Protein AF-0000000085162374 (afdb_homodimer)

Sequence (270 aa):
MELEINFNETHKAPIGSPRPRFSMRGKYVQTYMPKTYTDHKQFIQKQMPKLMMEGNLIVTLQFLFIPPLSWSNKKRLAMVGQYKRTKPDIDNLIKTVLDAANNHLWQDDNQIVEVKSFKKYGETPKIIMKVEMVEMELEINFNETHKAPIGSPRPRFSMRGKYVQTYMPKTYTDHKQFIQKQMPKLMMEGNLIVTLQFLFIPPLSWSNKKRLAMVGQYKRTKPDIDNLIKTVLDAANNHLWQDDNQIVEVKSFKKYGETPKIIMKVEMVE

Radius of gyration: 19.61 Å; Cα contacts (8 Å, |Δi|>4): 574; chains: 2; bounding box: 42×55×55 Å

Structure (mmCIF, N/CA/C/O backbone):
data_AF-0000000085162374-model_v1
#
loop_
_entity.id
_entity.type
_entity.pdbx_description
1 polymer 'Holliday junction resolvase, phage associated'
#
loop_
_atom_site.group_PDB
_atom_site.id
_atom_site.type_symbol
_atom_site.label_atom_id
_atom_site.label_alt_id
_atom_site.label_comp_id
_atom_site.label_asym_id
_atom_site.label_entity_id
_atom_site.label_seq_id
_atom_site.pdbx_PDB_ins_code
_atom_site.Cartn_x
_atom_site.Cartn_y
_atom_site.Cartn_z
_atom_site.occupancy
_atom_site.B_iso_or_equiv
_atom_site.auth_seq_id
_atom_site.auth_comp_id
_atom_site.auth_asym_id
_atom_site.auth_atom_id
_atom_site.pdbx_PDB_model_num
ATOM 1 N N . MET A 1 1 ? 16.469 0.423 12.367 1 94.62 1 MET A N 1
ATOM 2 C CA . MET A 1 1 ? 16.578 1.878 12.422 1 94.62 1 MET A CA 1
ATOM 3 C C . MET A 1 1 ? 15.203 2.518 12.562 1 94.62 1 MET A C 1
ATOM 5 O O . MET A 1 1 ? 14.234 2.055 11.953 1 94.62 1 MET A O 1
ATOM 9 N N . GLU A 1 2 ? 15.156 3.586 13.336 1 97.12 2 GLU A N 1
ATOM 10 C CA . GLU A 1 2 ? 13.914 4.344 13.5 1 97.12 2 GLU A CA 1
ATOM 11 C C . GLU A 1 2 ? 14.117 5.816 13.148 1 97.12 2 GLU A C 1
ATOM 13 O O . GLU A 1 2 ? 15.125 6.418 13.531 1 97.12 2 GLU A O 1
ATOM 18 N N . LEU A 1 3 ? 13.227 6.285 12.359 1 97 3 LEU A N 1
ATOM 19 C CA . LEU A 1 3 ? 13.281 7.672 11.906 1 97 3 LEU A CA 1
ATOM 20 C C . LEU A 1 3 ? 11.945 8.367 12.125 1 97 3 LEU A C 1
ATOM 22 O O . LEU A 1 3 ? 10.891 7.73 12.078 1 97 3 LEU A O 1
ATOM 26 N N . GLU A 1 4 ? 12.102 9.703 12.344 1 98.25 4 GLU A N 1
ATOM 27 C CA . GLU A 1 4 ? 10.906 10.539 12.438 1 98.25 4 GLU A CA 1
ATOM 28 C C . GLU A 1 4 ? 10.906 11.617 11.367 1 98.25 4 GLU A C 1
ATOM 30 O O . GLU A 1 4 ? 11.898 12.32 11.18 1 98.25 4 GLU A O 1
ATOM 35 N N . ILE A 1 5 ? 9.867 11.711 10.648 1 98.5 5 ILE A N 1
ATOM 36 C CA . ILE A 1 5 ? 9.648 12.789 9.688 1 98.5 5 ILE A CA 1
ATOM 37 C C . ILE A 1 5 ? 8.719 13.836 10.297 1 98.5 5 ILE A C 1
ATOM 39 O O . ILE A 1 5 ? 7.566 13.547 10.617 1 98.5 5 ILE A O 1
ATOM 43 N N . ASN A 1 6 ? 9.242 15 10.391 1 98.5 6 ASN A N 1
ATOM 44 C CA . ASN A 1 6 ? 8.492 16.094 10.984 1 98.5 6 ASN A CA 1
ATOM 45 C C . ASN A 1 6 ? 7.961 17.047 9.93 1 98.5 6 ASN A C 1
ATOM 47 O O . ASN A 1 6 ? 8.57 17.219 8.867 1 98.5 6 ASN A O 1
ATOM 51 N N . PHE A 1 7 ? 6.852 17.656 10.258 1 98.31 7 PHE A N 1
ATOM 52 C CA . PHE A 1 7 ? 6.199 18.516 9.289 1 98.31 7 PHE A CA 1
A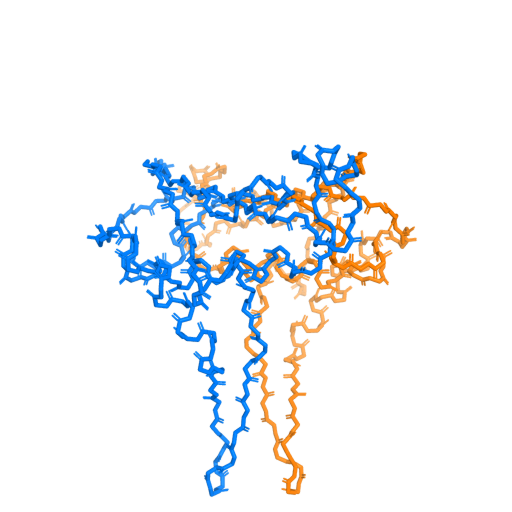TOM 53 C C . PHE A 1 7 ? 6.293 19.969 9.711 1 98.31 7 PHE A C 1
ATOM 55 O O . PHE A 1 7 ? 6.715 20.281 10.836 1 98.31 7 PHE A O 1
ATOM 62 N N . ASN A 1 8 ? 6.008 20.844 8.75 1 96.81 8 ASN A N 1
ATOM 63 C CA . ASN A 1 8 ? 6.156 22.281 8.992 1 96.81 8 ASN A CA 1
ATOM 64 C C . ASN A 1 8 ? 5.031 23.078 8.344 1 96.81 8 ASN A C 1
ATOM 66 O O . ASN A 1 8 ? 3.994 22.516 7.98 1 96.81 8 ASN A O 1
ATOM 70 N N . GLU A 1 9 ? 5.223 24.359 8.125 1 96.06 9 GLU A N 1
ATOM 71 C CA . GLU A 1 9 ? 4.16 25.25 7.652 1 96.06 9 GLU A CA 1
ATOM 72 C C . GLU A 1 9 ? 3.863 25.016 6.176 1 96.06 9 GLU A C 1
ATOM 74 O O . GLU A 1 9 ? 2.736 25.219 5.723 1 96.06 9 GLU A O 1
ATOM 79 N N . THR A 1 10 ? 4.828 24.562 5.402 1 95.81 10 THR A N 1
ATOM 80 C CA . THR A 1 10 ? 4.68 24.328 3.973 1 95.81 10 THR A CA 1
ATOM 81 C C . THR A 1 10 ? 4.082 22.953 3.713 1 95.81 10 THR A C 1
ATOM 83 O O . THR A 1 10 ? 3.197 22.797 2.867 1 95.81 10 THR A O 1
ATOM 86 N N . HIS A 1 11 ? 4.629 22.031 4.449 1 97.06 11 HIS A N 1
ATOM 87 C CA . HIS A 1 11 ? 4.129 20.656 4.441 1 97.06 11 HIS A CA 1
ATOM 88 C C . HIS A 1 11 ? 3.494 20.297 5.777 1 97.06 11 HIS A C 1
ATOM 90 O O . HIS A 1 11 ? 4.191 19.906 6.715 1 97.06 11 HIS A O 1
ATOM 96 N N . LYS A 1 12 ? 2.268 20.375 5.852 1 96.56 12 LYS A N 1
ATOM 97 C CA . LYS A 1 12 ? 1.58 20.438 7.137 1 96.56 12 LYS A CA 1
ATOM 98 C C . LYS A 1 12 ? 1.235 19.047 7.652 1 96.56 12 LYS A C 1
ATOM 100 O O . LYS A 1 12 ? 0.983 18.859 8.844 1 96.56 12 LYS A O 1
ATOM 105 N N . ALA A 1 13 ? 1.077 18.047 6.715 1 97.56 13 ALA A N 1
ATOM 106 C CA . ALA A 1 13 ? 0.706 16.672 7.082 1 97.56 13 ALA A CA 1
ATOM 107 C C . ALA A 1 13 ? 1.082 15.695 5.977 1 97.56 13 ALA A C 1
ATOM 109 O O . ALA A 1 13 ? 1.356 16.094 4.844 1 97.56 13 ALA A O 1
ATOM 110 N N . PRO A 1 14 ? 1.164 14.414 6.355 1 97.75 14 PRO A N 1
ATOM 111 C CA . PRO A 1 14 ? 1.39 13.422 5.301 1 97.75 14 PRO A CA 1
ATOM 112 C C . PRO A 1 14 ? 0.328 13.477 4.203 1 97.75 14 PRO A C 1
ATOM 114 O O . PRO A 1 14 ? -0.862 13.609 4.5 1 97.75 14 PRO A O 1
ATOM 117 N N . ILE A 1 15 ? 0.775 13.328 3.016 1 97.19 15 ILE A N 1
ATOM 118 C CA . ILE A 1 15 ? -0.185 13.273 1.919 1 97.19 15 ILE A CA 1
ATOM 119 C C . ILE A 1 15 ? -0.049 11.945 1.181 1 97.19 15 ILE A C 1
ATOM 121 O O . ILE A 1 15 ? 1.037 11.367 1.129 1 97.19 15 ILE A O 1
ATOM 125 N N . GLY A 1 16 ? -1.128 11.469 0.725 1 96.62 16 GLY A N 1
ATOM 126 C CA . GLY A 1 16 ? -1.12 10.242 -0.05 1 96.62 16 GLY A CA 1
ATOM 127 C C . GLY A 1 16 ? -0.769 10.461 -1.51 1 96.62 16 GLY A C 1
ATOM 128 O O . GLY A 1 16 ? -0.994 11.539 -2.055 1 96.62 16 GLY A O 1
ATOM 129 N N . SER A 1 17 ? -0.25 9.391 -2.133 1 96.38 17 SER A N 1
ATOM 130 C CA . SER A 1 17 ? 0.03 9.453 -3.564 1 96.38 17 SER A CA 1
ATOM 131 C C . SER A 1 17 ? -1.248 9.664 -4.367 1 96.38 17 SER A C 1
ATOM 133 O O . SER A 1 17 ? -2.209 8.906 -4.227 1 96.38 17 SER A O 1
ATOM 135 N N . PRO A 1 18 ? -1.295 10.703 -5.215 1 94.06 18 PRO A N 1
ATOM 136 C CA . PRO A 1 18 ? -2.461 10.93 -6.074 1 94.06 18 PRO A CA 1
ATOM 137 C C . PRO A 1 18 ? -2.428 10.086 -7.348 1 94.06 18 PRO A C 1
ATOM 139 O O . PRO A 1 18 ? -1.427 9.43 -7.633 1 94.06 18 PRO A O 1
ATOM 142 N N . ARG A 1 19 ? -3.557 10.195 -8.031 1 86.62 19 ARG A N 1
ATOM 143 C CA . ARG A 1 19 ? -3.555 9.594 -9.359 1 86.62 19 ARG A CA 1
ATOM 144 C C . ARG A 1 19 ? -2.656 10.375 -10.312 1 86.62 19 ARG A C 1
ATOM 146 O O . ARG A 1 19 ? -2.625 11.602 -10.281 1 86.62 19 ARG A O 1
ATOM 153 N N . PRO A 1 20 ? -1.908 9.648 -11.125 1 89.38 20 PRO A N 1
ATOM 154 C CA . PRO A 1 20 ? -1.115 10.367 -12.125 1 89.38 20 PRO A CA 1
ATOM 155 C C . PRO A 1 20 ? -1.976 11.18 -13.086 1 89.38 20 PRO A C 1
ATOM 157 O O . PRO A 1 20 ? -3.107 10.789 -13.391 1 89.38 20 PRO A O 1
ATOM 160 N N . ARG A 1 21 ? -1.49 12.242 -13.492 1 86.19 21 ARG A N 1
ATOM 161 C CA . ARG A 1 21 ? -2.129 13.078 -14.5 1 86.19 21 ARG A CA 1
ATOM 162 C C . ARG A 1 21 ? -1.56 12.797 -15.891 1 86.19 21 ARG A C 1
ATOM 164 O O . ARG A 1 21 ? -0.531 12.125 -16.016 1 86.19 21 ARG A O 1
ATOM 171 N N . PHE A 1 22 ? -2.416 13.305 -16.906 1 84.88 22 PHE A N 1
ATOM 172 C CA . PHE A 1 22 ? -1.97 13.062 -18.266 1 84.88 22 PHE A CA 1
ATOM 173 C C . PHE A 1 22 ? -2.121 14.312 -19.125 1 84.88 22 PHE A C 1
ATOM 175 O O . PHE A 1 22 ? -2.967 15.164 -18.844 1 84.88 22 PHE A O 1
ATOM 182 N N . SER A 1 23 ? -1.166 14.453 -20.062 1 83.06 23 SER A N 1
ATOM 183 C CA . SER A 1 23 ? -1.232 15.531 -21.047 1 83.06 23 SER A CA 1
ATOM 184 C C . SER A 1 23 ? -0.9 15.023 -22.453 1 83.06 23 SER A C 1
ATOM 186 O O . SER A 1 23 ? -0.146 14.062 -22.609 1 83.06 23 SER A O 1
ATOM 188 N N . MET A 1 24 ? -1.535 15.609 -23.312 1 80.69 24 MET A N 1
ATOM 189 C CA . MET A 1 24 ? -1.271 15.242 -24.703 1 80.69 24 MET A CA 1
ATOM 190 C C . MET A 1 24 ? -0.085 16.016 -25.266 1 80.69 24 MET A C 1
ATOM 192 O O . MET A 1 24 ? -0.016 17.234 -25.109 1 80.69 24 MET A O 1
ATOM 196 N N . ARG A 1 25 ? 0.795 15.289 -25.672 1 81.31 25 ARG A N 1
ATOM 197 C CA . ARG A 1 25 ? 1.899 15.883 -26.438 1 81.31 25 ARG A CA 1
ATOM 198 C C . ARG A 1 25 ? 1.882 15.414 -27.891 1 81.31 25 ARG A C 1
ATOM 200 O O . ARG A 1 25 ? 2.445 14.375 -28.219 1 81.31 25 ARG A O 1
ATOM 207 N N . GLY A 1 26 ? 1.319 16.219 -28.641 1 77.19 26 GLY A N 1
ATOM 208 C CA . GLY A 1 26 ? 1.098 15.742 -30 1 77.19 26 GLY A CA 1
ATOM 209 C C . GLY A 1 26 ? 0.208 14.516 -30.047 1 77.19 26 GLY A C 1
ATOM 210 O O . GLY A 1 26 ? -0.938 14.547 -29.594 1 77.19 26 GLY A O 1
ATOM 211 N 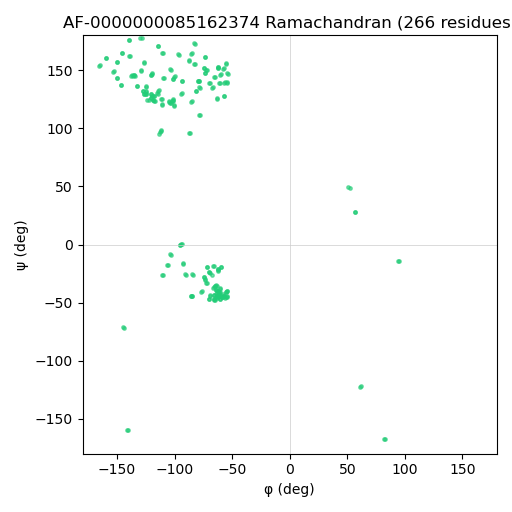N . LYS A 1 27 ? 0.832 13.523 -30.641 1 76.56 27 LYS A N 1
ATOM 212 C CA . LYS A 1 27 ? 0.051 12.297 -30.75 1 76.56 27 LYS A CA 1
ATOM 213 C C . LYS A 1 27 ? 0.331 11.359 -29.594 1 76.56 27 LYS A C 1
ATOM 215 O O . LYS A 1 27 ? -0.233 10.266 -29.516 1 76.56 27 LYS A O 1
ATOM 220 N N . TYR A 1 28 ? 1.185 11.859 -28.766 1 80.88 28 TYR A N 1
ATOM 221 C CA . TYR A 1 28 ? 1.589 10.984 -27.672 1 80.88 28 TYR A CA 1
ATOM 222 C C . TYR A 1 28 ? 1.02 11.484 -26.344 1 80.88 28 TYR A C 1
ATOM 224 O O . TYR A 1 28 ? 0.837 12.688 -26.156 1 80.88 28 TYR A O 1
ATOM 232 N N . VAL A 1 29 ? 0.636 10.594 -25.484 1 83.19 29 VAL A N 1
ATOM 233 C CA . VAL A 1 29 ? 0.151 10.914 -24.156 1 83.19 29 VAL A CA 1
ATOM 234 C C . VAL A 1 29 ? 1.303 10.844 -23.156 1 83.19 29 VAL A C 1
ATOM 236 O O . VAL A 1 29 ? 2.068 9.883 -23.141 1 83.19 29 VAL A O 1
ATOM 239 N N . GLN A 1 30 ? 1.466 11.844 -22.375 1 85.12 30 GLN A N 1
ATOM 240 C CA . GLN A 1 30 ? 2.477 11.875 -21.312 1 85.12 30 GLN A CA 1
ATOM 241 C C . GLN A 1 30 ? 1.832 11.906 -19.938 1 85.12 30 GLN A C 1
ATOM 243 O O . GLN A 1 30 ? 0.914 12.695 -19.688 1 85.12 30 GLN A O 1
ATOM 248 N N . THR A 1 31 ? 2.385 11.023 -19.109 1 87 31 THR A N 1
ATOM 249 C CA . THR A 1 31 ? 1.888 10.984 -17.734 1 87 31 THR A CA 1
ATOM 250 C C . THR A 1 31 ? 2.83 11.734 -16.797 1 87 31 THR A C 1
ATOM 252 O O . THR A 1 31 ? 4.051 11.711 -16.984 1 87 31 THR A O 1
ATOM 255 N N . TYR A 1 32 ? 2.223 12.422 -15.773 1 91.19 32 TYR A N 1
ATOM 256 C CA . TYR A 1 32 ? 3.055 13.102 -14.789 1 91.19 32 TYR A CA 1
ATOM 257 C C . TYR A 1 32 ? 2.363 13.148 -13.43 1 91.19 32 TYR A C 1
ATOM 259 O O . TYR A 1 32 ? 1.14 13.039 -13.344 1 91.19 32 TYR A O 1
ATOM 267 N N . MET A 1 33 ? 3.154 13.289 -12.391 1 94.88 33 MET A N 1
ATOM 268 C CA . MET A 1 33 ? 2.633 13.438 -11.031 1 94.88 33 MET A CA 1
ATOM 269 C C . MET A 1 33 ? 2.49 14.914 -10.664 1 94.88 33 MET A C 1
ATOM 271 O O . MET A 1 33 ? 3.342 15.734 -11.016 1 94.88 33 MET A O 1
ATOM 275 N N . PRO A 1 34 ? 1.431 15.242 -9.977 1 95.94 34 PRO A N 1
ATOM 276 C CA . PRO A 1 34 ? 1.279 16.641 -9.547 1 95.94 34 PRO A CA 1
ATOM 277 C C . PRO A 1 34 ? 2.494 17.141 -8.773 1 95.94 34 PRO A C 1
ATOM 279 O O . PRO A 1 34 ? 3.094 16.406 -7.992 1 95.94 34 PRO A O 1
ATOM 282 N N . LYS A 1 35 ? 2.779 18.438 -8.922 1 96.75 35 LYS A N 1
ATOM 283 C CA . LYS A 1 35 ? 3.936 19.062 -8.281 1 96.75 35 LYS A CA 1
ATOM 284 C C . LYS A 1 35 ? 3.83 18.969 -6.762 1 96.75 35 LYS A C 1
ATOM 286 O O . LYS A 1 35 ? 4.832 18.766 -6.074 1 96.75 35 LYS A O 1
ATOM 291 N N . THR A 1 36 ? 2.666 19.219 -6.305 1 96.31 36 THR A N 1
ATOM 292 C CA . THR A 1 36 ? 2.461 19.172 -4.859 1 96.31 36 THR A CA 1
ATOM 293 C C . THR A 1 36 ? 2.914 17.828 -4.293 1 96.31 36 THR A C 1
ATOM 295 O O . THR A 1 36 ? 3.525 17.781 -3.225 1 96.31 36 THR A O 1
ATOM 298 N N . TYR A 1 37 ? 2.658 16.75 -4.977 1 97.44 37 TYR A N 1
ATOM 299 C CA . TYR A 1 37 ? 3.055 15.414 -4.559 1 97.44 37 TYR A CA 1
ATOM 300 C C . TYR A 1 37 ? 4.566 15.234 -4.652 1 97.44 37 TYR A C 1
ATOM 302 O O . TYR A 1 37 ? 5.199 14.742 -3.717 1 97.44 37 TYR A O 1
ATOM 310 N N . THR A 1 38 ? 5.102 15.656 -5.793 1 97.5 38 THR A N 1
ATOM 311 C CA . THR A 1 38 ? 6.539 15.5 -5.988 1 97.5 38 THR A CA 1
ATOM 312 C C . THR A 1 38 ? 7.316 16.312 -4.953 1 97.5 38 THR A C 1
ATOM 314 O O . THR A 1 38 ? 8.336 15.852 -4.438 1 97.5 38 THR A O 1
ATOM 317 N N . ASP A 1 39 ? 6.836 17.5 -4.668 1 98.19 39 ASP A N 1
ATOM 318 C CA . ASP A 1 39 ? 7.461 18.328 -3.643 1 98.19 39 ASP A CA 1
ATOM 319 C C . ASP A 1 39 ? 7.371 17.656 -2.271 1 98.19 39 ASP A C 1
ATOM 321 O O . ASP A 1 39 ? 8.336 17.688 -1.499 1 98.19 39 ASP A O 1
ATOM 325 N N . HIS A 1 40 ? 6.238 17.109 -1.972 1 98.38 40 HIS A N 1
ATOM 326 C CA . HIS A 1 40 ? 6.043 16.422 -0.698 1 98.38 40 HIS A CA 1
ATOM 327 C C . HIS A 1 40 ? 6.969 15.219 -0.574 1 98.38 40 HIS A C 1
ATOM 329 O O . HIS A 1 40 ? 7.562 14.992 0.482 1 98.38 40 HIS A O 1
ATOM 335 N N . LYS A 1 41 ? 7.035 14.5 -1.618 1 97.81 41 LYS A N 1
ATOM 336 C CA . LYS A 1 41 ? 7.926 13.344 -1.653 1 97.81 41 LYS A CA 1
ATOM 337 C C . LYS A 1 41 ? 9.375 13.75 -1.383 1 97.81 41 LYS A C 1
ATOM 339 O O . LYS A 1 41 ? 10.07 13.102 -0.602 1 97.81 41 LYS A O 1
ATOM 344 N N . GLN A 1 42 ? 9.789 14.797 -1.957 1 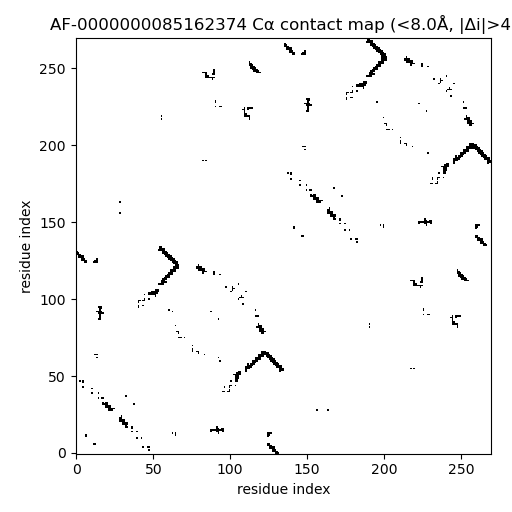98.31 42 GLN A N 1
ATOM 345 C CA . GLN A 1 42 ? 11.141 15.305 -1.756 1 98.31 42 GLN A CA 1
ATOM 346 C C . GLN A 1 42 ? 11.344 15.773 -0.319 1 98.31 42 GLN A C 1
ATOM 348 O O . GLN A 1 42 ? 12.398 15.547 0.271 1 98.31 42 GLN A O 1
ATOM 353 N N . PHE A 1 43 ? 10.344 16.469 0.153 1 98.75 43 PHE A N 1
ATOM 354 C CA . PHE A 1 43 ? 10.375 16.938 1.532 1 98.75 43 PHE A CA 1
ATOM 355 C C . PHE A 1 43 ? 10.602 15.773 2.496 1 98.75 43 PHE A C 1
ATOM 357 O O . PHE A 1 43 ? 11.43 15.875 3.404 1 98.75 43 PHE A O 1
ATOM 364 N N . ILE A 1 44 ? 9.883 14.633 2.297 1 98.62 44 ILE A N 1
ATOM 365 C CA . ILE A 1 44 ? 10.008 13.438 3.125 1 98.62 44 ILE A CA 1
ATOM 366 C C . ILE A 1 44 ? 11.406 12.836 2.959 1 98.62 44 ILE A C 1
ATOM 368 O O . ILE A 1 44 ? 12.07 12.523 3.947 1 98.62 44 ILE A O 1
ATOM 372 N N . GLN A 1 45 ? 11.844 12.695 1.773 1 98.62 45 GLN A N 1
ATOM 373 C CA . GLN A 1 45 ? 13.117 12.062 1.465 1 98.62 45 GLN A CA 1
ATOM 374 C C . GLN A 1 45 ? 14.281 12.812 2.107 1 98.62 45 GLN A C 1
ATOM 376 O O . GLN A 1 45 ? 15.234 12.203 2.59 1 98.62 45 GLN A O 1
ATOM 381 N N . LYS A 1 46 ? 14.188 14.148 2.125 1 98.38 46 LYS A N 1
ATOM 382 C CA . LYS A 1 46 ? 15.266 14.977 2.664 1 98.38 46 LYS A CA 1
ATOM 383 C C . LYS A 1 46 ? 15.492 14.688 4.145 1 98.38 46 LYS A C 1
ATOM 385 O O . LYS A 1 46 ? 16.562 14.969 4.68 1 98.38 46 LYS A O 1
ATOM 390 N N . GLN A 1 47 ? 14.562 14.164 4.746 1 98.5 47 GLN A N 1
ATOM 391 C CA . GLN A 1 47 ? 14.672 13.891 6.176 1 98.5 47 GLN A CA 1
ATOM 392 C C . GLN A 1 47 ? 15.125 12.453 6.426 1 98.5 47 GLN A C 1
ATOM 394 O O . GLN A 1 47 ? 15.18 12.008 7.57 1 98.5 47 GLN A O 1
ATOM 399 N N . MET A 1 48 ? 15.328 11.727 5.383 1 98.06 48 MET A N 1
ATOM 400 C CA . MET A 1 48 ? 15.828 10.352 5.461 1 98.06 48 MET A CA 1
ATOM 401 C C . MET A 1 48 ? 17.312 10.297 5.137 1 98.06 48 MET A C 1
ATOM 403 O O . MET A 1 48 ? 17.797 11.008 4.246 1 98.06 48 MET A O 1
ATOM 407 N N . PRO A 1 49 ? 18 9.477 5.816 1 98.19 49 PRO A N 1
ATOM 408 C CA . PRO A 1 49 ? 19.391 9.273 5.391 1 98.19 49 PRO A CA 1
ATOM 409 C C . PRO A 1 49 ? 19.5 8.469 4.094 1 98.19 49 PRO A C 1
ATOM 411 O O . PRO A 1 49 ? 18.594 7.695 3.77 1 98.19 49 PRO A O 1
ATOM 414 N N . LYS A 1 50 ? 20.516 8.727 3.342 1 97.62 50 LYS A N 1
ATOM 415 C CA . LYS A 1 50 ? 20.797 7.902 2.172 1 97.62 50 LYS A CA 1
ATOM 416 C C . LYS A 1 50 ? 21.641 6.691 2.543 1 97.62 50 LYS A C 1
ATOM 418 O O . LYS A 1 50 ? 22.875 6.77 2.557 1 97.62 50 LYS A O 1
ATOM 423 N N . LEU A 1 51 ? 21.031 5.562 2.77 1 97.62 51 LEU A N 1
ATOM 424 C CA . LEU A 1 51 ? 21.75 4.406 3.295 1 97.62 51 LEU A CA 1
ATOM 425 C C . LEU A 1 51 ? 21.859 3.309 2.242 1 97.62 51 LEU A C 1
ATOM 427 O O . LEU A 1 51 ? 22.75 2.449 2.322 1 97.62 51 LEU A O 1
ATOM 431 N N . MET A 1 52 ? 20.922 3.279 1.314 1 97.5 52 MET A N 1
ATOM 432 C CA . MET A 1 52 ? 20.906 2.26 0.269 1 97.5 52 MET A CA 1
ATOM 433 C C . MET A 1 52 ? 21 0.861 0.869 1 97.5 52 MET A C 1
ATOM 435 O O . MET A 1 52 ? 21.828 0.054 0.437 1 97.5 52 MET A O 1
ATOM 439 N N . MET A 1 53 ? 20.156 0.651 1.857 1 96.94 53 MET A N 1
ATOM 440 C CA . MET A 1 53 ? 20.156 -0.618 2.578 1 96.94 53 MET A CA 1
ATOM 441 C C . MET A 1 53 ? 19.922 -1.785 1.625 1 96.94 53 MET A C 1
ATOM 443 O O . MET A 1 53 ? 19.203 -1.642 0.626 1 96.94 53 MET A O 1
ATOM 447 N N . GLU A 1 54 ? 20.484 -2.932 2.023 1 95.06 54 GLU A N 1
ATOM 448 C CA . GLU A 1 54 ? 20.344 -4.145 1.223 1 95.06 54 GLU A CA 1
ATOM 449 C C . GLU A 1 54 ? 19.531 -5.203 1.955 1 95.06 54 GLU A C 1
ATOM 451 O O . GLU A 1 54 ? 19.188 -5.031 3.129 1 95.06 54 GLU A O 1
ATOM 456 N N . GLY A 1 55 ? 19.188 -6.285 1.221 1 95.94 55 GLY A N 1
ATOM 457 C CA . GLY A 1 55 ? 18.516 -7.426 1.832 1 95.94 55 GLY A CA 1
ATOM 458 C C . GLY A 1 55 ? 17.016 -7.238 1.98 1 95.94 55 GLY A C 1
ATOM 459 O O . GLY A 1 55 ? 16.438 -6.328 1.382 1 95.94 55 GLY A O 1
ATOM 460 N N . ASN A 1 56 ? 16.438 -8.172 2.789 1 97.69 56 ASN A N 1
ATOM 461 C CA . ASN A 1 56 ? 15.016 -8.094 3.109 1 97.69 56 ASN A CA 1
ATOM 462 C C . ASN A 1 56 ? 14.734 -7.043 4.184 1 97.69 56 ASN A C 1
ATOM 464 O O . ASN A 1 56 ? 15.438 -6.988 5.195 1 97.69 56 ASN A O 1
ATOM 468 N N . LEU A 1 57 ? 13.719 -6.285 3.92 1 98.31 57 LEU A N 1
ATOM 469 C CA . LEU A 1 57 ? 13.43 -5.207 4.859 1 98.31 57 LEU A CA 1
ATOM 470 C C . LEU A 1 57 ? 11.992 -5.297 5.367 1 98.31 57 LEU A C 1
ATOM 472 O O . LEU A 1 57 ? 11.07 -5.582 4.594 1 98.31 57 LEU A O 1
ATOM 476 N N . ILE A 1 58 ? 11.82 -5.117 6.613 1 98.62 58 ILE A N 1
ATOM 477 C CA . ILE A 1 58 ? 10.523 -4.883 7.238 1 98.62 58 ILE A CA 1
ATOM 478 C C . ILE A 1 58 ? 10.359 -3.391 7.527 1 98.62 58 ILE A C 1
ATOM 480 O O . ILE A 1 58 ? 11.203 -2.777 8.18 1 98.62 58 ILE A O 1
ATOM 484 N N . VAL A 1 59 ? 9.289 -2.816 7.027 1 98.69 59 VAL A N 1
ATOM 485 C CA . VAL A 1 59 ? 9.062 -1.385 7.188 1 98.69 59 VAL A CA 1
ATOM 486 C C . VAL A 1 59 ? 7.781 -1.156 7.992 1 98.69 59 VAL A C 1
ATOM 488 O O . VAL A 1 59 ? 6.715 -1.66 7.633 1 98.69 59 VAL A O 1
ATOM 491 N N . THR A 1 60 ? 7.887 -0.455 9.062 1 98.88 60 THR A N 1
ATOM 492 C CA . THR A 1 60 ? 6.754 -0.043 9.883 1 98.88 60 THR A CA 1
ATOM 493 C C . THR A 1 60 ? 6.543 1.466 9.797 1 98.88 60 THR A C 1
ATOM 495 O O . THR A 1 60 ? 7.469 2.244 10.031 1 98.88 60 THR A O 1
ATOM 498 N N . LEU A 1 61 ? 5.348 1.877 9.43 1 98.88 61 LEU A N 1
ATOM 499 C CA . LEU A 1 61 ? 5.023 3.287 9.242 1 98.88 61 LEU A CA 1
ATOM 500 C C . LEU A 1 61 ? 3.854 3.697 10.133 1 98.88 61 LEU A C 1
ATOM 502 O O . LEU A 1 61 ? 2.775 3.104 10.062 1 98.88 61 LEU A O 1
ATOM 506 N N . GLN A 1 62 ? 4.062 4.668 10.906 1 98.81 62 GLN A N 1
ATOM 507 C CA . GLN A 1 62 ? 3 5.293 11.688 1 98.81 62 GLN A CA 1
ATOM 508 C C . GLN A 1 62 ? 2.701 6.703 11.18 1 98.81 62 GLN A C 1
ATOM 510 O O . GLN A 1 62 ? 3.582 7.562 11.164 1 98.81 62 GLN A O 1
ATOM 515 N N . PHE A 1 63 ? 1.534 6.902 10.781 1 98.81 63 PHE A N 1
ATOM 516 C CA . PHE A 1 63 ? 1.114 8.219 10.32 1 98.81 63 PHE A CA 1
ATOM 517 C C . PHE A 1 63 ? 0.276 8.922 11.375 1 98.81 63 PHE A C 1
ATOM 519 O O . PHE A 1 63 ? -0.793 8.445 11.75 1 98.81 63 PHE A O 1
ATOM 526 N N . LEU A 1 64 ? 0.703 10.031 11.766 1 98.62 64 LEU A N 1
ATOM 527 C CA . LEU A 1 64 ? -0.004 10.805 12.781 1 98.62 64 LEU A CA 1
ATOM 528 C C . LEU A 1 64 ? -0.525 12.117 12.188 1 98.62 64 LEU A C 1
ATOM 530 O O . LEU A 1 64 ? 0.225 12.852 11.547 1 98.62 64 LEU A O 1
ATOM 534 N N . PHE A 1 65 ? -1.736 12.383 12.398 1 98.31 65 PHE A N 1
ATOM 535 C CA . PHE A 1 65 ? -2.416 13.586 11.938 1 98.31 65 PHE A CA 1
ATOM 536 C C . PHE A 1 65 ? -2.965 14.383 13.109 1 98.31 65 PHE A C 1
ATOM 538 O O . PHE A 1 65 ? -3.412 13.812 14.102 1 98.31 65 PHE A O 1
ATOM 545 N N . ILE A 1 66 ? -2.984 15.648 12.953 1 96.25 66 ILE A N 1
ATOM 546 C CA . ILE A 1 66 ? -3.645 16.469 13.961 1 96.25 66 ILE A CA 1
ATOM 547 C C . ILE A 1 66 ? -5.156 16.438 13.742 1 96.25 66 ILE A C 1
ATOM 549 O O . ILE A 1 66 ? -5.625 16.516 12.602 1 96.25 66 ILE A O 1
ATOM 553 N N . PRO A 1 67 ? -5.906 16.391 14.82 1 95.69 67 PRO A N 1
ATOM 554 C CA . PRO A 1 67 ? -7.359 16.469 14.648 1 95.69 67 PRO A CA 1
ATOM 555 C C . PRO A 1 67 ? -7.801 17.797 14.023 1 95.69 67 PRO A C 1
ATOM 557 O O . PRO A 1 67 ? -7.145 18.828 14.203 1 95.69 67 PRO A O 1
ATOM 560 N N . PRO A 1 68 ? -8.945 17.766 13.297 1 94.19 68 PRO A N 1
ATOM 561 C CA . PRO A 1 68 ? -9.445 18.984 12.672 1 94.19 68 PRO A CA 1
ATOM 562 C C . PRO A 1 68 ? -9.617 20.141 13.672 1 94.19 68 PRO A C 1
ATOM 564 O O . PRO A 1 68 ? -10.078 19.922 14.789 1 94.19 68 PRO A O 1
ATOM 567 N N . LEU A 1 69 ? -9.266 21.266 13.258 1 91.31 69 LEU A N 1
ATOM 568 C CA . LEU A 1 69 ? -9.328 22.438 14.117 1 91.31 69 LEU A CA 1
ATOM 569 C C . LEU A 1 69 ? -10.773 22.812 14.43 1 91.31 69 LEU A C 1
ATOM 571 O O . LEU A 1 69 ? -11.039 23.531 15.398 1 91.31 69 LEU A O 1
ATOM 575 N N . SER A 1 70 ? -11.641 22.453 13.562 1 94.81 70 SER A N 1
ATOM 576 C CA . SER A 1 70 ? -13.055 22.766 13.734 1 94.81 70 SER A CA 1
ATOM 577 C C . SER A 1 70 ? -13.641 22.031 14.93 1 94.81 70 SER A C 1
ATOM 579 O O . SER A 1 70 ? -14.734 22.359 15.398 1 94.81 70 SER A O 1
ATOM 581 N N . TRP A 1 71 ? -12.969 20.984 15.375 1 95.19 71 TRP A N 1
ATOM 582 C CA . TRP A 1 71 ? -13.461 20.234 16.516 1 95.19 71 TRP A CA 1
ATOM 583 C C . TRP A 1 71 ? -13.227 21 17.812 1 95.19 71 TRP A C 1
ATOM 585 O O . TRP A 1 71 ? -12.305 21.812 17.906 1 95.19 71 TRP A O 1
ATOM 595 N N . SER A 1 72 ? -14.055 20.781 18.797 1 96.31 72 SER A N 1
ATOM 596 C CA . SER A 1 72 ? -13.828 21.359 20.125 1 96.31 72 SER A CA 1
ATOM 597 C C . SER A 1 72 ? -12.523 20.844 20.734 1 96.31 72 SER A C 1
ATOM 599 O O . SER A 1 72 ? -12.062 19.75 20.391 1 96.31 72 SER A O 1
ATOM 601 N N . ASN A 1 73 ? -11.945 21.625 21.578 1 95 73 ASN A N 1
ATOM 602 C CA . ASN A 1 73 ? -10.711 21.219 22.25 1 95 73 ASN A CA 1
ATOM 603 C C . ASN A 1 73 ? -10.875 19.891 22.984 1 95 73 ASN A C 1
ATOM 605 O O . ASN A 1 73 ? -9.984 19.047 22.922 1 95 73 ASN A O 1
ATOM 609 N N . LYS A 1 74 ? -11.969 19.766 23.594 1 96 74 LYS A N 1
ATOM 610 C CA . LYS A 1 74 ? -12.25 18.516 24.312 1 96 74 LYS A CA 1
ATOM 611 C C . LYS A 1 74 ? -12.25 17.328 23.359 1 96 74 LYS A C 1
ATOM 613 O O . LYS A 1 74 ? -11.641 16.297 23.656 1 96 74 LYS A O 1
ATOM 618 N N . LYS A 1 75 ? -12.914 17.5 22.297 1 95.88 75 LYS A N 1
ATOM 619 C CA . LYS A 1 75 ? -12.969 16.422 21.312 1 95.88 75 LYS A CA 1
ATOM 620 C C . LYS A 1 75 ? -11.594 16.125 20.719 1 95.88 75 LYS A C 1
ATOM 622 O O . LYS A 1 75 ? -11.211 14.969 20.562 1 95.88 75 LYS A O 1
ATOM 627 N N . ARG A 1 76 ? -10.867 17.094 20.359 1 95.38 76 ARG A N 1
ATOM 628 C CA . ARG A 1 76 ? -9.531 16.922 19.781 1 95.38 76 ARG A CA 1
ATOM 629 C C . ARG A 1 76 ? -8.625 16.156 20.719 1 95.38 76 ARG A C 1
ATOM 631 O O . ARG A 1 76 ? -7.934 15.219 20.297 1 95.38 76 ARG A O 1
ATOM 638 N N . LEU A 1 77 ? -8.664 16.5 21.953 1 94.56 77 LEU A N 1
ATOM 639 C CA . LEU A 1 77 ? -7.828 15.836 22.953 1 94.56 77 LEU A CA 1
ATOM 640 C C . LEU A 1 77 ? -8.242 14.375 23.125 1 94.56 77 LEU A C 1
ATOM 642 O O . LEU A 1 77 ? -7.387 13.492 23.266 1 94.56 77 LEU A O 1
ATOM 646 N N . ALA A 1 78 ? -9.531 14.109 23.047 1 95.62 78 ALA A N 1
ATOM 647 C CA . ALA A 1 78 ? -10.062 12.766 23.234 1 95.62 78 ALA A CA 1
ATOM 648 C C . ALA A 1 78 ? -9.695 11.859 22.062 1 95.62 78 ALA A C 1
ATOM 650 O O . ALA A 1 78 ? -9.617 10.641 22.203 1 95.62 78 ALA A O 1
ATOM 651 N N . MET A 1 79 ? -9.461 12.508 21.016 1 96.06 79 MET A N 1
ATOM 652 C CA . MET A 1 79 ? -9.25 11.719 19.797 1 96.06 79 MET A CA 1
ATOM 653 C C . MET A 1 79 ? -7.766 11.422 19.594 1 96.06 79 MET A C 1
ATOM 655 O O . MET A 1 79 ? -7.406 10.562 18.797 1 96.06 79 MET A O 1
ATOM 659 N N . VAL A 1 80 ? -6.926 12.133 20.266 1 96.31 80 VAL A N 1
ATOM 660 C CA . VAL A 1 80 ? -5.492 11.867 20.172 1 96.31 80 VAL A CA 1
ATOM 661 C C . VAL A 1 80 ? -5.207 10.422 20.562 1 96.31 80 VAL A C 1
ATOM 663 O O . VAL A 1 80 ? -5.652 9.953 21.609 1 96.31 80 VAL A O 1
ATOM 666 N N . GLY A 1 81 ? -4.477 9.703 19.672 1 96.56 81 GLY A N 1
ATOM 667 C CA . GLY A 1 81 ? -4.188 8.297 19.906 1 96.56 81 GLY A CA 1
ATOM 668 C C . GLY A 1 81 ? -5.176 7.363 19.234 1 96.56 81 GLY A C 1
ATOM 669 O O . GLY A 1 81 ? -4.918 6.164 19.109 1 96.56 81 GLY A O 1
ATOM 670 N N . GLN A 1 82 ? -6.305 7.918 18.797 1 97.19 82 GLN A N 1
ATOM 671 C CA . GLN A 1 82 ? -7.316 7.102 18.141 1 97.19 82 GLN A CA 1
ATOM 672 C C . GLN A 1 82 ? -7.051 7 16.641 1 97.19 82 GLN A C 1
ATOM 674 O O . GLN A 1 82 ? -6.383 7.859 16.062 1 97.19 82 GLN A O 1
ATOM 679 N N . TYR A 1 83 ? -7.602 5.977 16.078 1 97.94 83 TYR A N 1
ATOM 680 C CA . TYR A 1 83 ? -7.453 5.746 14.648 1 97.94 83 TYR A CA 1
ATOM 681 C C . TYR A 1 83 ? -8.125 6.848 13.844 1 97.94 83 TYR A C 1
ATOM 683 O O . TYR A 1 83 ? -9.164 7.379 14.25 1 97.94 83 TYR A O 1
ATOM 691 N N . LYS A 1 84 ? -7.551 7.172 12.789 1 96.62 84 LYS A N 1
ATOM 692 C CA . LYS A 1 84 ? -8.117 8.117 11.828 1 96.62 84 LYS A CA 1
ATOM 693 C C . LYS A 1 84 ? -8.719 7.387 10.633 1 96.62 84 LYS A C 1
ATOM 695 O O . LYS A 1 84 ? -8.016 6.684 9.906 1 96.62 84 LYS A O 1
ATOM 700 N N . ARG A 1 85 ? -9.938 7.578 10.328 1 93.25 85 ARG A N 1
ATOM 701 C CA . ARG A 1 85 ? -10.625 6.859 9.266 1 93.25 85 ARG A CA 1
ATOM 702 C C . ARG A 1 85 ? -10.789 7.742 8.031 1 93.25 85 ARG A C 1
ATOM 704 O O . ARG A 1 85 ? -11.086 7.242 6.941 1 93.25 85 ARG A O 1
ATOM 711 N N . THR A 1 86 ? -10.484 8.922 8.125 1 92.5 86 THR A N 1
ATOM 712 C CA . THR A 1 86 ? -10.688 9.836 7.004 1 92.5 86 THR A CA 1
ATOM 713 C C . THR A 1 86 ? -9.492 9.797 6.055 1 92.5 86 THR A C 1
ATOM 715 O O . THR A 1 86 ? -8.453 9.219 6.375 1 92.5 86 THR A O 1
ATOM 718 N N . LYS A 1 87 ? -9.625 10.273 4.934 1 94.06 87 LYS A N 1
ATOM 719 C CA . LYS A 1 87 ? -8.547 10.383 3.959 1 94.06 87 LYS A CA 1
ATOM 720 C C . LYS A 1 87 ? -7.355 11.141 4.539 1 94.06 87 LYS A C 1
ATOM 722 O O . LYS A 1 87 ? -7.523 12 5.402 1 94.06 87 LYS A O 1
ATOM 727 N N . PRO A 1 88 ? -6.297 10.812 3.936 1 96.38 88 PRO A N 1
ATOM 728 C CA . PRO A 1 88 ? -5.949 9.938 2.816 1 96.38 88 PRO A CA 1
ATOM 729 C C . PRO A 1 88 ? -6.027 8.453 3.184 1 96.38 88 PRO A C 1
ATOM 731 O O . PRO A 1 88 ? -5.898 8.102 4.359 1 96.38 88 PRO A O 1
ATOM 734 N N . ASP A 1 89 ? -6.105 7.676 2.166 1 95.19 89 ASP A N 1
ATOM 735 C CA . ASP A 1 89 ? -6.125 6.23 2.389 1 95.19 89 ASP A CA 1
ATOM 736 C C . ASP A 1 89 ? -4.738 5.719 2.783 1 95.19 89 ASP A C 1
ATOM 738 O O . ASP A 1 89 ? -3.725 6.211 2.283 1 95.19 89 ASP A O 1
ATOM 742 N N . ILE A 1 90 ? -4.758 4.734 3.58 1 96.5 90 ILE A N 1
ATOM 743 C CA . ILE A 1 90 ? -3.52 4.266 4.191 1 96.5 90 ILE A CA 1
ATOM 744 C C . ILE A 1 90 ? -2.574 3.742 3.113 1 96.5 90 ILE A C 1
ATOM 746 O O . ILE A 1 90 ? -1.358 3.924 3.205 1 96.5 90 ILE A O 1
ATOM 750 N N . ASP A 1 91 ? -3.064 3.051 2.088 1 94.12 91 ASP A N 1
ATOM 751 C CA . ASP A 1 91 ? -2.215 2.512 1.032 1 94.12 91 ASP A CA 1
ATOM 752 C C . ASP A 1 91 ? -1.52 3.631 0.261 1 94.12 91 ASP A C 1
ATOM 754 O O . ASP A 1 91 ? -0.362 3.49 -0.141 1 94.12 91 ASP A O 1
ATOM 758 N N . ASN A 1 92 ? -2.191 4.785 0.059 1 95.06 92 ASN A N 1
ATOM 759 C CA . ASN A 1 92 ? -1.603 5.93 -0.627 1 95.06 92 ASN A CA 1
ATOM 760 C C . ASN A 1 92 ? -0.552 6.621 0.238 1 95.06 92 ASN A C 1
ATOM 762 O O . ASN A 1 92 ? 0.421 7.172 -0.281 1 95.06 92 ASN A O 1
ATOM 766 N N . LEU A 1 93 ? -0.81 6.582 1.526 1 97.62 93 LEU A N 1
ATOM 767 C CA . LEU A 1 93 ? 0.18 7.121 2.453 1 97.62 93 LEU A CA 1
ATOM 768 C C . LEU A 1 93 ? 1.461 6.297 2.422 1 97.62 93 LEU A C 1
ATOM 770 O O . LEU A 1 93 ? 2.559 6.848 2.316 1 97.62 93 LEU A O 1
ATOM 774 N N . ILE A 1 94 ? 1.269 4.988 2.482 1 97.94 94 ILE A N 1
ATOM 775 C CA . ILE A 1 94 ? 2.402 4.07 2.438 1 97.94 94 ILE A CA 1
ATOM 776 C C . ILE A 1 94 ? 3.189 4.285 1.146 1 97.94 94 ILE A C 1
ATOM 778 O O . ILE A 1 94 ? 4.414 4.418 1.174 1 97.94 94 ILE A O 1
ATOM 782 N N . LYS A 1 95 ? 2.496 4.379 0.112 1 96.12 95 LYS A N 1
ATOM 783 C CA . LYS A 1 95 ? 3.133 4.52 -1.194 1 96.12 95 LYS A CA 1
ATOM 784 C C . LYS A 1 95 ? 4.012 5.766 -1.246 1 96.12 95 LYS A C 1
ATOM 786 O O . LYS A 1 95 ? 5.117 5.73 -1.789 1 96.12 95 LYS A O 1
ATOM 791 N N . THR A 1 96 ? 3.521 6.855 -0.755 1 97.69 96 THR A N 1
ATOM 792 C CA . THR A 1 96 ? 4.289 8.094 -0.772 1 97.69 96 THR A CA 1
ATOM 793 C C . THR A 1 96 ? 5.641 7.906 -0.092 1 97.69 96 THR A C 1
ATOM 795 O O . THR A 1 96 ? 6.672 8.32 -0.624 1 97.69 96 THR A O 1
ATOM 798 N N . VAL A 1 97 ? 5.629 7.262 1.058 1 98.38 97 VAL A N 1
ATOM 799 C CA . VAL A 1 97 ? 6.859 7.09 1.823 1 98.38 97 VAL A CA 1
ATOM 800 C C . VAL A 1 97 ? 7.789 6.121 1.097 1 98.38 97 VAL A C 1
ATOM 802 O O . VAL A 1 97 ? 8.992 6.363 1.001 1 98.38 97 VAL A O 1
ATOM 805 N N . LEU A 1 98 ? 7.238 5.027 0.596 1 97.62 98 LEU A N 1
ATOM 806 C CA . LEU A 1 98 ? 8.047 4.055 -0.126 1 97.62 98 LEU A CA 1
ATOM 807 C C . LEU A 1 98 ? 8.688 4.688 -1.357 1 97.62 98 LEU A C 1
ATOM 809 O O . LEU A 1 98 ? 9.867 4.457 -1.637 1 97.62 98 LEU A O 1
ATOM 813 N N . ASP A 1 99 ? 7.926 5.496 -2.033 1 96.75 99 ASP A N 1
ATOM 814 C CA . ASP A 1 99 ? 8.453 6.203 -3.197 1 96.75 99 ASP A CA 1
ATOM 815 C C . ASP A 1 99 ? 9.594 7.137 -2.805 1 96.75 99 ASP A C 1
ATOM 817 O O . ASP A 1 99 ? 10.602 7.227 -3.51 1 96.75 99 ASP A O 1
ATOM 821 N N . ALA A 1 100 ? 9.398 7.801 -1.766 1 98.19 100 ALA A N 1
ATOM 822 C CA . ALA A 1 100 ? 10.414 8.742 -1.296 1 98.19 100 ALA A CA 1
ATOM 823 C C . ALA A 1 100 ? 11.688 8.016 -0.884 1 98.19 100 ALA A C 1
ATOM 825 O O . ALA A 1 100 ? 12.797 8.523 -1.079 1 98.19 100 ALA A O 1
ATOM 826 N N . ALA A 1 101 ? 11.539 6.84 -0.318 1 98.31 101 ALA A N 1
ATOM 827 C CA . ALA A 1 101 ? 12.664 6.105 0.265 1 98.31 101 ALA A CA 1
ATOM 828 C C . ALA A 1 101 ? 13.406 5.305 -0.799 1 98.31 101 ALA A C 1
ATOM 830 O O . ALA A 1 101 ? 14.562 4.922 -0.601 1 98.31 101 ALA A O 1
ATOM 831 N N . ASN A 1 102 ? 12.742 4.941 -1.848 1 98 102 ASN A N 1
ATOM 832 C CA . ASN A 1 102 ? 13.32 4.09 -2.885 1 98 102 ASN A CA 1
ATOM 833 C C . ASN A 1 102 ? 14.539 4.742 -3.529 1 98 102 ASN A C 1
ATOM 835 O O . ASN A 1 102 ? 14.531 5.945 -3.807 1 98 102 ASN A O 1
ATOM 839 N N . ASN A 1 103 ? 15.586 3.953 -3.789 1 98.12 103 ASN A N 1
ATOM 840 C CA . ASN A 1 103 ? 16.859 4.441 -4.297 1 98.12 103 ASN A CA 1
ATOM 841 C C . ASN A 1 103 ? 17.453 5.512 -3.385 1 98.12 103 ASN A C 1
ATOM 843 O O . ASN A 1 103 ? 18 6.512 -3.863 1 98.12 103 ASN A O 1
ATOM 847 N N . HIS A 1 104 ? 17.219 5.539 -2.205 1 98.5 104 HIS A N 1
ATOM 848 C CA . HIS A 1 104 ? 17.688 6.473 -1.19 1 98.5 104 HIS A CA 1
ATOM 849 C C . HIS A 1 104 ? 17.922 5.77 0.142 1 98.5 104 HIS A C 1
ATOM 851 O O . HIS A 1 104 ? 19.062 5.496 0.514 1 98.5 104 HIS A O 1
ATOM 857 N N . LEU A 1 105 ? 16.859 5.367 0.823 1 98.19 105 LEU A N 1
ATOM 858 C CA . LEU A 1 105 ? 17.031 4.602 2.055 1 98.19 105 LEU A CA 1
ATOM 859 C C . LEU A 1 105 ? 17.391 3.15 1.753 1 98.19 105 LEU A C 1
ATOM 861 O O . LEU A 1 105 ? 18.203 2.551 2.451 1 98.19 105 LEU A O 1
ATOM 865 N N . TRP A 1 106 ? 16.75 2.59 0.771 1 97.75 106 TRP A N 1
ATOM 866 C CA . TRP A 1 106 ? 17.062 1.277 0.215 1 97.75 106 TRP A CA 1
ATOM 867 C C . TRP A 1 106 ? 17.219 1.349 -1.301 1 97.75 106 TRP A C 1
ATOM 869 O O . TRP A 1 106 ? 16.969 2.395 -1.906 1 97.75 106 TRP A O 1
ATOM 879 N N . GLN A 1 107 ? 17.547 0.24 -1.949 1 97.19 107 GLN A N 1
ATOM 880 C CA . GLN A 1 107 ? 17.844 0.229 -3.377 1 97.19 107 GLN A CA 1
ATOM 881 C C . GLN A 1 107 ? 16.578 0.09 -4.211 1 97.19 107 GLN A C 1
ATOM 883 O O . GLN A 1 107 ? 16.406 0.791 -5.211 1 97.19 107 GLN A O 1
ATOM 888 N N . ASP A 1 108 ? 15.734 -0.845 -3.738 1 96.75 108 ASP A N 1
ATOM 889 C CA . ASP A 1 108 ? 14.547 -1.181 -4.52 1 96.75 108 ASP A CA 1
ATOM 890 C C . ASP A 1 108 ? 13.398 -1.617 -3.611 1 96.75 108 ASP A C 1
ATOM 892 O O . ASP A 1 108 ? 13.609 -2.361 -2.65 1 96.75 108 ASP A O 1
ATOM 896 N N . ASP A 1 109 ? 12.188 -1.225 -3.996 1 95.75 109 ASP A N 1
ATOM 897 C CA . ASP A 1 109 ? 11.008 -1.53 -3.193 1 95.75 109 ASP A CA 1
ATOM 898 C C . ASP A 1 109 ? 10.789 -3.037 -3.088 1 95.75 109 ASP A C 1
ATOM 900 O O . ASP A 1 109 ? 10.125 -3.512 -2.162 1 95.75 109 ASP A O 1
ATOM 904 N N . ASN A 1 110 ? 11.336 -3.807 -4.031 1 94.62 110 ASN A N 1
ATOM 905 C CA . ASN A 1 110 ? 11.195 -5.258 -3.986 1 94.62 110 ASN A CA 1
ATOM 906 C C . ASN A 1 110 ? 11.789 -5.836 -2.707 1 94.62 110 ASN A C 1
ATOM 908 O O . ASN A 1 110 ? 11.453 -6.953 -2.309 1 94.62 110 ASN A O 1
ATOM 912 N N . GLN A 1 111 ? 12.68 -5.051 -2.049 1 97.19 111 GLN A N 1
ATOM 913 C CA . GLN A 1 111 ? 13.359 -5.5 -0.837 1 97.19 111 GLN A CA 1
ATOM 914 C C . GLN A 1 111 ? 12.398 -5.539 0.349 1 97.19 111 GLN A C 1
ATOM 916 O O . GLN A 1 111 ? 12.695 -6.152 1.375 1 97.19 111 GLN A O 1
ATOM 921 N N . ILE A 1 112 ? 11.289 -4.82 0.245 1 98.19 112 ILE A N 1
ATOM 922 C CA . ILE A 1 112 ? 10.328 -4.766 1.344 1 98.19 112 ILE A CA 1
ATOM 923 C C . ILE A 1 112 ? 9.484 -6.039 1.353 1 98.19 112 ILE A C 1
ATOM 925 O O . ILE A 1 112 ? 8.633 -6.234 0.481 1 98.19 112 I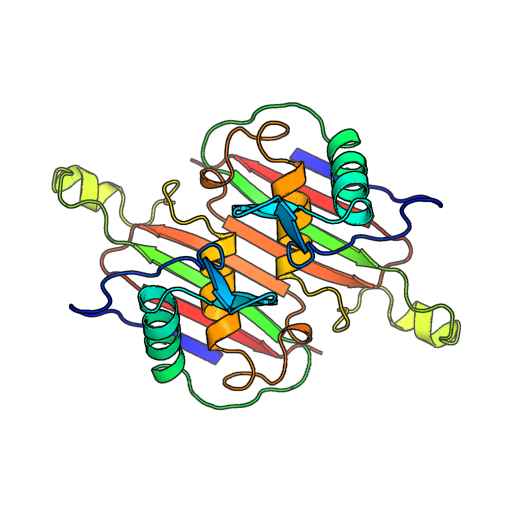LE A O 1
ATOM 929 N N . VAL A 1 113 ? 9.648 -6.836 2.311 1 98.38 113 VAL A N 1
ATOM 930 C CA . VAL A 1 113 ? 9.016 -8.148 2.336 1 98.38 113 VAL A CA 1
ATOM 931 C C . VAL A 1 113 ? 7.863 -8.148 3.342 1 98.38 113 VAL A C 1
ATOM 933 O O . VAL A 1 113 ? 7.016 -9.039 3.324 1 98.38 113 VAL A O 1
ATOM 936 N N . GLU A 1 114 ? 7.879 -7.148 4.238 1 98.56 114 GLU A N 1
ATOM 937 C CA . GLU A 1 114 ? 6.812 -6.965 5.215 1 98.56 114 GLU A CA 1
ATOM 938 C C . GLU A 1 114 ? 6.59 -5.488 5.52 1 98.56 114 GLU A C 1
ATOM 940 O O . GLU A 1 114 ? 7.551 -4.73 5.68 1 98.56 114 GLU A O 1
ATOM 945 N N . VAL A 1 115 ? 5.34 -5.09 5.602 1 98.62 115 VAL A N 1
ATOM 946 C CA . VAL A 1 115 ? 4.984 -3.713 5.926 1 98.62 115 VAL A CA 1
ATOM 947 C C . VAL A 1 115 ? 3.896 -3.699 6.996 1 98.62 115 VAL A C 1
ATOM 949 O O . VAL A 1 115 ? 2.988 -4.535 6.98 1 98.62 115 VAL A O 1
ATOM 952 N N . LYS A 1 116 ? 4.016 -2.867 7.938 1 98.69 116 LYS A N 1
ATOM 953 C CA . LYS A 1 116 ? 3.01 -2.549 8.945 1 98.69 116 LYS A CA 1
ATOM 954 C C . LYS A 1 116 ? 2.762 -1.044 9.023 1 98.69 116 LYS A C 1
ATOM 956 O O . LYS A 1 116 ? 3.707 -0.254 9.062 1 98.69 116 LYS A O 1
ATOM 961 N N . SER A 1 117 ? 1.528 -0.694 9.016 1 98.81 117 SER A N 1
ATOM 962 C CA . SER A 1 117 ? 1.243 0.737 9.023 1 98.81 117 SER A CA 1
ATOM 963 C C . SER A 1 117 ? -0.112 1.026 9.664 1 98.81 117 SER A C 1
ATOM 965 O O . SER A 1 117 ? -1.047 0.233 9.531 1 98.81 117 SER A O 1
ATOM 967 N N . PHE A 1 118 ? -0.206 2.146 10.266 1 98.62 118 PHE A N 1
ATOM 968 C CA . PHE A 1 118 ? -1.499 2.625 10.742 1 98.62 118 PHE A CA 1
ATOM 969 C C . PHE A 1 118 ? -1.585 4.145 10.641 1 98.62 118 PHE A C 1
ATOM 971 O O . PHE A 1 118 ? -0.57 4.816 10.445 1 98.62 118 PHE A O 1
ATOM 978 N N . LYS A 1 119 ? -2.738 4.68 10.734 1 98.44 119 LYS A N 1
ATOM 979 C CA . LYS A 1 119 ? -2.971 6.121 10.797 1 98.44 119 LYS A CA 1
ATOM 980 C C . LYS A 1 119 ? -3.828 6.488 12.008 1 98.44 119 LYS A C 1
ATOM 982 O O . LYS A 1 119 ? -4.887 5.898 12.227 1 98.44 119 LYS A O 1
ATOM 987 N N . LYS A 1 120 ? -3.367 7.406 12.727 1 98.31 120 LYS A N 1
ATOM 988 C CA . LYS A 1 120 ? -4.012 7.867 13.953 1 98.31 120 LYS A CA 1
ATOM 989 C C . LYS A 1 120 ? -3.949 9.391 14.07 1 98.31 120 LYS A C 1
ATOM 991 O O . LYS A 1 120 ? -3.178 10.039 13.367 1 98.31 120 LYS A O 1
ATOM 996 N N . TYR A 1 121 ? -4.82 9.867 14.93 1 98 121 TYR A N 1
ATOM 997 C CA . TYR A 1 121 ? -4.676 11.258 15.336 1 98 121 TYR A CA 1
ATOM 998 C C . TYR A 1 121 ? -3.57 11.406 16.375 1 98 121 TYR A C 1
ATOM 1000 O O . TYR A 1 121 ? -3.416 10.555 17.25 1 98 121 TYR A O 1
ATOM 1008 N N . GLY A 1 122 ? -2.844 12.422 16.266 1 97.25 122 GLY A N 1
ATOM 1009 C CA . GLY A 1 122 ? -1.792 12.773 17.203 1 97.25 122 GLY A CA 1
ATOM 1010 C C . GLY A 1 122 ? -1.73 14.258 17.5 1 97.25 122 GLY A C 1
ATOM 1011 O O . GLY A 1 122 ? -2.484 15.047 16.922 1 97.25 122 GLY A O 1
ATOM 1012 N N . GLU A 1 123 ? -0.858 14.625 18.391 1 95.5 123 GLU A N 1
ATOM 1013 C CA . GLU A 1 123 ? -0.713 16.016 18.812 1 95.5 123 GLU A CA 1
ATOM 1014 C C . GLU A 1 123 ? -0.027 16.844 17.719 1 95.5 123 GLU A C 1
ATOM 1016 O O . GLU A 1 123 ? -0.274 18.047 17.594 1 95.5 123 GLU A O 1
ATOM 1021 N N . THR A 1 124 ? 0.826 16.203 16.969 1 96.62 124 THR A N 1
ATOM 1022 C CA . THR A 1 124 ? 1.554 16.828 15.867 1 96.62 124 THR A CA 1
ATOM 1023 C C . THR A 1 124 ? 1.572 15.906 14.641 1 96.62 124 THR A C 1
ATOM 1025 O O . THR A 1 124 ? 1.574 14.68 14.781 1 96.62 124 THR A O 1
ATOM 1028 N N . PRO A 1 125 ? 1.533 16.547 13.531 1 97.88 125 PRO A N 1
ATOM 1029 C CA . PRO A 1 125 ? 1.69 15.688 12.352 1 97.88 125 PRO A CA 1
ATOM 1030 C C . PRO A 1 125 ? 3.088 15.078 12.25 1 97.88 125 PRO A C 1
ATOM 1032 O O . PRO A 1 125 ? 4.086 15.789 12.422 1 97.88 125 PRO A O 1
ATOM 1035 N N . LYS A 1 126 ? 3.102 13.828 11.969 1 98 126 LYS A N 1
ATOM 1036 C CA . LYS A 1 126 ? 4.391 13.141 11.938 1 98 126 LYS A CA 1
ATOM 1037 C C . LYS A 1 126 ? 4.277 11.789 11.234 1 98 126 LYS A C 1
ATOM 1039 O O . LYS A 1 126 ? 3.199 11.188 11.195 1 98 126 LYS A O 1
ATOM 1044 N N . ILE A 1 127 ? 5.422 11.359 10.703 1 98.81 127 ILE A N 1
ATOM 1045 C CA . ILE A 1 127 ? 5.578 9.969 10.273 1 98.81 127 ILE A CA 1
ATOM 1046 C C . ILE A 1 127 ? 6.703 9.312 11.07 1 98.81 127 ILE A C 1
ATOM 1048 O O . ILE A 1 127 ? 7.816 9.836 11.141 1 98.81 127 ILE A O 1
ATOM 1052 N N . ILE A 1 128 ? 6.387 8.242 11.695 1 98.75 128 ILE A N 1
ATOM 1053 C CA . ILE A 1 128 ? 7.418 7.434 12.344 1 98.75 128 ILE A CA 1
ATOM 1054 C C . ILE A 1 128 ? 7.684 6.176 11.523 1 98.75 128 ILE A C 1
ATOM 1056 O O . ILE A 1 128 ? 6.762 5.406 11.234 1 98.75 128 ILE A O 1
ATOM 1060 N N . MET A 1 129 ? 8.891 6.008 11.141 1 98.75 129 MET A N 1
ATOM 1061 C CA . MET A 1 129 ? 9.281 4.887 10.289 1 98.75 129 MET A CA 1
ATOM 1062 C C . MET A 1 129 ? 10.328 4.016 10.977 1 98.75 129 MET A C 1
ATOM 1064 O O . MET A 1 129 ? 11.32 4.527 11.5 1 98.75 129 MET A O 1
ATOM 1068 N N . LYS A 1 130 ? 10.109 2.799 11.008 1 98.75 130 LYS A N 1
ATOM 1069 C CA . LYS A 1 130 ? 11.086 1.8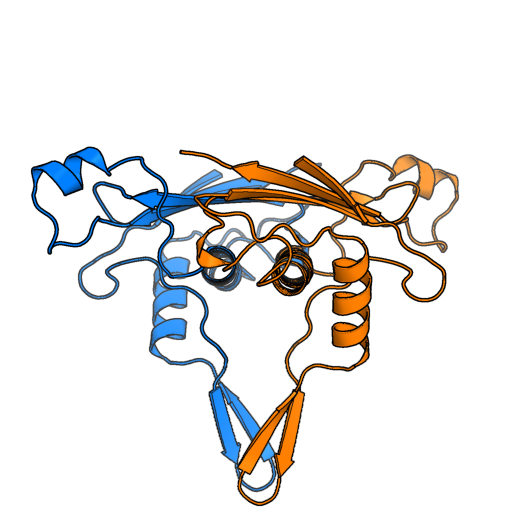12 11.461 1 98.75 130 LYS A CA 1
ATOM 1070 C C . LYS A 1 130 ? 11.445 0.845 10.344 1 98.75 130 LYS A C 1
ATOM 1072 O O . LYS A 1 130 ? 10.57 0.307 9.664 1 98.75 130 LYS A O 1
ATOM 1077 N N . VAL A 1 131 ? 12.672 0.671 10.078 1 98.38 131 VAL A N 1
ATOM 1078 C CA . VAL A 1 131 ? 13.164 -0.249 9.062 1 98.38 131 VAL A CA 1
ATOM 1079 C C . VAL A 1 131 ? 14.078 -1.289 9.703 1 98.38 131 VAL A C 1
ATOM 1081 O O . VAL A 1 131 ? 15.016 -0.94 10.414 1 98.38 131 VAL A O 1
ATOM 1084 N N . GLU A 1 132 ? 13.781 -2.494 9.477 1 97.94 132 GLU A N 1
ATOM 1085 C CA . GLU A 1 132 ? 14.578 -3.6 10 1 97.94 132 GLU A CA 1
ATOM 1086 C C . GLU A 1 132 ? 15.031 -4.531 8.883 1 97.94 132 GLU A C 1
ATOM 1088 O O . GLU A 1 132 ? 14.227 -4.953 8.047 1 97.94 132 GLU A O 1
ATOM 1093 N N . MET A 1 133 ? 16.281 -4.809 8.867 1 96.88 133 MET A N 1
ATOM 1094 C CA . MET A 1 133 ? 16.797 -5.824 7.949 1 96.88 133 MET A CA 1
ATOM 1095 C C . MET A 1 133 ? 16.578 -7.227 8.508 1 96.88 133 MET A C 1
ATOM 1097 O O . MET A 1 133 ? 16.875 -7.484 9.68 1 96.88 133 MET A O 1
ATOM 1101 N N . VAL A 1 134 ? 16.078 -8.078 7.699 1 95.25 134 VAL A N 1
ATOM 1102 C CA . VAL A 1 134 ? 15.812 -9.43 8.172 1 95.25 134 VAL A CA 1
ATOM 1103 C C . VAL A 1 134 ? 16.484 -10.4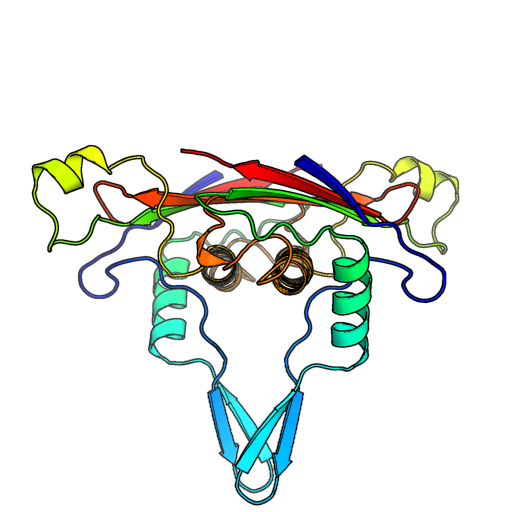45 7.242 1 95.25 134 VAL A C 1
ATOM 1105 O O . VAL A 1 134 ? 16.797 -10.125 6.098 1 95.25 134 VAL A O 1
ATOM 1108 N N . GLU A 1 135 ? 16.75 -11.656 7.77 1 84 135 GLU A N 1
ATOM 1109 C CA . GLU A 1 135 ? 17.391 -12.703 6.996 1 84 135 GLU A CA 1
ATOM 1110 C C . GLU A 1 135 ? 16.391 -13.484 6.168 1 84 135 GLU A C 1
ATOM 1112 O O . GLU A 1 135 ? 15.211 -13.586 6.539 1 84 135 GLU A O 1
ATOM 1117 N N . MET B 1 1 ? -12.43 -11.688 11.492 1 94.69 1 MET B N 1
ATOM 1118 C CA . MET B 1 1 ? -12.695 -12.695 10.469 1 94.69 1 MET B CA 1
ATOM 1119 C C . MET B 1 1 ? -11.414 -13.055 9.711 1 94.69 1 MET B C 1
ATOM 1121 O O . MET B 1 1 ? -10.586 -12.18 9.438 1 94.69 1 MET B O 1
ATOM 1125 N N . GLU B 1 2 ? -11.305 -14.336 9.383 1 97.12 2 GLU B N 1
ATOM 1126 C CA . GLU B 1 2 ? -10.164 -14.805 8.602 1 97.12 2 GLU B CA 1
ATOM 1127 C C . GLU B 1 2 ? -10.633 -15.539 7.34 1 97.12 2 GLU B C 1
ATOM 1129 O O . GLU B 1 2 ? -11.555 -16.344 7.391 1 97.12 2 GLU B O 1
ATOM 1134 N N . LEU B 1 3 ? -10.031 -15.148 6.277 1 97.06 3 LEU B N 1
ATOM 1135 C CA . LEU B 1 3 ? -10.375 -15.727 4.98 1 97.06 3 LEU B CA 1
ATOM 1136 C C . LEU B 1 3 ? -9.125 -16.188 4.246 1 97.06 3 LEU B C 1
ATOM 1138 O O . LEU B 1 3 ? -8.047 -15.617 4.418 1 97.06 3 LEU B O 1
ATOM 1142 N N . GLU B 1 4 ? -9.375 -17.25 3.441 1 98.25 4 GLU B N 1
ATOM 1143 C CA . GLU B 1 4 ? -8.312 -17.734 2.568 1 98.25 4 GLU B CA 1
ATOM 1144 C C . GLU B 1 4 ? -8.719 -17.656 1.101 1 98.25 4 GLU B C 1
ATOM 1146 O O . GLU B 1 4 ? -9.805 -18.094 0.727 1 98.25 4 GLU B O 1
ATOM 1151 N N . ILE B 1 5 ? -7.926 -17.062 0.32 1 98.5 5 ILE B N 1
ATOM 1152 C CA . ILE B 1 5 ? -8.102 -17.031 -1.128 1 98.5 5 ILE B CA 1
ATOM 1153 C C . ILE B 1 5 ? -7.18 -18.062 -1.775 1 98.5 5 ILE B C 1
ATOM 1155 O O . ILE B 1 5 ? -5.953 -17.984 -1.663 1 98.5 5 ILE B O 1
ATOM 1159 N N . ASN B 1 6 ? -7.801 -18.969 -2.43 1 98.5 6 ASN B N 1
ATOM 1160 C CA . ASN B 1 6 ? -7.059 -20.047 -3.07 1 98.5 6 ASN B CA 1
ATOM 1161 C C . ASN B 1 6 ? -6.941 -19.828 -4.578 1 98.5 6 ASN B C 1
ATOM 1163 O O . ASN B 1 6 ? -7.824 -19.234 -5.191 1 98.5 6 ASN B O 1
ATOM 1167 N N . PHE B 1 7 ? -5.859 -20.344 -5.105 1 98.31 7 PHE B N 1
ATOM 1168 C CA . PHE B 1 7 ? -5.59 -20.125 -6.52 1 98.31 7 PHE B CA 1
ATOM 1169 C C . PHE B 1 7 ? -5.75 -21.406 -7.316 1 98.31 7 PHE B C 1
ATOM 1171 O O . PHE B 1 7 ? -5.906 -22.484 -6.738 1 98.31 7 PHE B O 1
ATOM 1178 N N . ASN B 1 8 ? -5.84 -21.234 -8.641 1 96.81 8 ASN B N 1
ATOM 1179 C CA . ASN B 1 8 ? -6.086 -22.375 -9.508 1 96.81 8 ASN B CA 1
ATOM 1180 C C . ASN B 1 8 ? -5.277 -22.281 -10.797 1 96.81 8 ASN B C 1
ATOM 1182 O O . ASN B 1 8 ? -4.309 -21.516 -10.875 1 96.81 8 ASN B O 1
ATOM 1186 N N . GLU B 1 9 ? -5.66 -22.984 -11.844 1 96 9 GLU B N 1
ATOM 1187 C CA . GLU B 1 9 ? -4.871 -23.094 -13.062 1 96 9 GLU B CA 1
ATOM 1188 C C . GLU B 1 9 ? -4.941 -21.812 -13.883 1 96 9 GLU B C 1
ATOM 1190 O O . GLU B 1 9 ? -4.004 -21.469 -14.602 1 96 9 GLU B O 1
ATOM 1195 N N . THR B 1 10 ? -6.012 -21.062 -13.773 1 95.69 10 THR B N 1
ATOM 1196 C CA . THR B 1 10 ? -6.215 -19.828 -14.523 1 95.69 10 THR B CA 1
ATOM 1197 C C . THR B 1 10 ? -5.551 -18.656 -13.812 1 95.69 10 THR B C 1
ATOM 1199 O O . THR B 1 10 ? -4.906 -17.828 -14.461 1 95.69 10 THR B O 1
ATOM 1202 N N . HIS B 1 11 ? -5.77 -18.656 -12.531 1 97 11 HIS B N 1
ATOM 1203 C CA . HIS B 1 11 ? -5.133 -17.688 -11.648 1 97 11 HIS B CA 1
ATOM 1204 C C . HIS B 1 11 ? -4.129 -18.359 -10.719 1 97 11 HIS B C 1
ATOM 1206 O O . HIS B 1 11 ? -4.504 -18.859 -9.656 1 97 11 HIS B O 1
ATOM 1212 N N . LYS B 1 12 ? -2.949 -18.312 -11.047 1 96.56 12 LYS B N 1
ATOM 1213 C CA . LYS B 1 12 ? -1.962 -19.234 -10.484 1 96.56 12 LYS B CA 1
ATOM 1214 C C . LYS B 1 12 ? -1.322 -18.656 -9.227 1 96.56 12 LYS B C 1
ATOM 1216 O O . LYS B 1 12 ? -0.744 -19.391 -8.422 1 96.56 12 LYS B O 1
ATOM 1221 N N . ALA B 1 13 ? -1.296 -17.281 -9.102 1 97.56 13 ALA B N 1
ATOM 1222 C CA . ALA B 1 13 ? -0.676 -16.609 -7.965 1 97.56 13 ALA B CA 1
ATOM 1223 C C . ALA B 1 13 ? -1.208 -15.18 -7.816 1 97.56 13 ALA B C 1
ATOM 1225 O O . ALA B 1 13 ? -1.82 -14.641 -8.742 1 97.56 13 ALA B O 1
ATOM 1226 N N . PRO B 1 14 ? -1.027 -14.633 -6.613 1 97.69 14 PRO B N 1
ATOM 1227 C CA . PRO B 1 14 ? -1.402 -13.219 -6.469 1 97.69 14 PRO B CA 1
ATOM 1228 C C . PRO B 1 14 ? -0.68 -12.312 -7.461 1 97.69 14 PRO B C 1
ATOM 1230 O O . PRO B 1 14 ? 0.522 -12.477 -7.688 1 97.69 14 PRO B O 1
ATOM 1233 N N . ILE B 1 15 ? -1.401 -11.391 -7.977 1 97.12 15 ILE B N 1
ATOM 1234 C CA . ILE B 1 15 ? -0.765 -10.422 -8.867 1 97.12 15 ILE B CA 1
ATOM 1235 C C . ILE B 1 15 ? -0.931 -9.016 -8.305 1 97.12 15 ILE B C 1
ATOM 1237 O O . ILE B 1 15 ? -1.92 -8.727 -7.629 1 97.12 15 ILE B O 1
ATOM 1241 N N . GLY B 1 16 ? 0.036 -8.242 -8.516 1 96.62 16 GLY B N 1
ATOM 1242 C CA . GLY B 1 16 ? -0.029 -6.855 -8.078 1 96.62 16 GLY B CA 1
ATOM 1243 C C . GLY B 1 16 ? -0.769 -5.957 -9.055 1 96.62 16 GLY B C 1
ATOM 1244 O O . GLY B 1 16 ? -0.822 -6.242 -10.25 1 96.62 16 GLY B O 1
ATOM 1245 N N . SER B 1 17 ? -1.302 -4.844 -8.523 1 96.31 17 SER B N 1
ATOM 1246 C CA . SER B 1 17 ? -1.952 -3.863 -9.383 1 96.31 17 SER B CA 1
ATOM 1247 C C . SER B 1 17 ? -0.965 -3.258 -10.375 1 96.31 17 SER B C 1
ATOM 1249 O O . SER B 1 17 ? 0.088 -2.752 -9.977 1 96.31 17 SER B O 1
ATOM 1251 N N . PRO B 1 18 ? -1.263 -3.295 -11.68 1 94 18 PRO B N 1
ATOM 1252 C CA . PRO B 1 18 ? -0.4 -2.672 -12.688 1 94 18 PRO B CA 1
ATOM 1253 C C . PRO B 1 18 ? -0.668 -1.177 -12.844 1 94 18 PRO B C 1
ATOM 1255 O O . PRO B 1 18 ? -1.62 -0.649 -12.266 1 94 18 PRO B O 1
ATOM 1258 N N . ARG B 1 19 ? 0.222 -0.606 -13.656 1 86.62 19 ARG B N 1
ATOM 1259 C CA . ARG B 1 19 ? -0.059 0.775 -14.031 1 86.62 19 ARG B CA 1
ATOM 1260 C C . ARG B 1 19 ? -1.26 0.854 -14.969 1 86.62 19 ARG B C 1
ATOM 1262 O O . ARG B 1 19 ? -1.426 0.005 -15.844 1 86.62 19 ARG B O 1
ATOM 1269 N N . PRO B 1 20 ? -2.111 1.846 -14.742 1 89.44 20 PRO B N 1
ATOM 1270 C CA . PRO B 1 20 ? -3.217 2.018 -15.688 1 89.44 20 PRO B CA 1
ATOM 1271 C C . PRO B 1 20 ? -2.738 2.285 -17.109 1 89.44 20 PRO B C 1
ATOM 1273 O O . PRO B 1 20 ? -1.682 2.893 -17.312 1 89.44 20 PRO B O 1
ATOM 1276 N N . ARG B 1 21 ? -3.432 1.835 -18.031 1 86.38 21 ARG B N 1
ATOM 1277 C CA . ARG B 1 21 ? -3.18 2.094 -19.438 1 86.38 21 ARG B CA 1
ATOM 1278 C C . ARG B 1 21 ? -4.047 3.238 -19.953 1 86.38 21 ARG B C 1
ATOM 1280 O O . ARG B 1 21 ? -4.996 3.652 -19.281 1 86.38 21 ARG B O 1
ATOM 1287 N N . PHE B 1 22 ? -3.541 3.736 -21.203 1 85 22 PHE B N 1
ATOM 1288 C CA . PHE B 1 22 ? -4.277 4.863 -21.75 1 85 22 PHE B CA 1
ATOM 1289 C C . PHE B 1 22 ? -4.539 4.656 -23.234 1 85 22 PHE B C 1
ATOM 1291 O O . PHE B 1 22 ? -3.781 3.961 -23.922 1 85 22 PHE B O 1
ATOM 1298 N N . SER B 1 23 ? -5.715 5.141 -23.672 1 82.94 23 SER B N 1
ATOM 1299 C CA . SER B 1 23 ? -6.059 5.148 -25.078 1 82.94 23 SER B CA 1
ATOM 1300 C C . SER B 1 23 ? -6.684 6.477 -25.5 1 82.94 23 SER B C 1
ATOM 1302 O O . SER B 1 23 ? -7.324 7.145 -24.688 1 82.94 23 SER B O 1
ATOM 1304 N N . MET B 1 24 ? -6.383 6.809 -26.641 1 80.25 24 MET B N 1
ATOM 1305 C CA . MET B 1 24 ? -6.957 8.047 -27.172 1 80.25 24 MET B CA 1
ATOM 1306 C C . MET B 1 24 ? -8.336 7.793 -27.766 1 80.25 24 MET B C 1
ATOM 1308 O O . MET B 1 24 ? -8.516 6.863 -28.562 1 80.25 24 MET B O 1
ATOM 1312 N N . ARG B 1 25 ? -9.211 8.492 -27.266 1 81.38 25 ARG B N 1
ATOM 1313 C CA . ARG B 1 25 ? -10.539 8.523 -27.859 1 81.38 25 ARG B CA 1
ATOM 1314 C C . ARG B 1 25 ? -10.844 9.906 -28.438 1 81.38 25 ARG B C 1
ATOM 1316 O O . ARG B 1 25 ? -11.352 10.773 -27.719 1 81.38 25 ARG B O 1
ATOM 1323 N N . GLY B 1 26 ? -10.602 10 -29.641 1 77.31 26 GLY B N 1
ATOM 1324 C CA . GLY B 1 26 ? -10.688 11.344 -30.188 1 77.31 26 GLY B CA 1
ATOM 1325 C C . GLY B 1 26 ? -9.703 12.312 -29.562 1 77.31 26 GLY B C 1
ATOM 1326 O O . GLY B 1 26 ? -8.492 12.086 -29.609 1 77.31 26 GLY B O 1
ATOM 1327 N N . LYS B 1 27 ? -10.344 13.328 -29.031 1 76.62 27 LYS B N 1
ATOM 1328 C CA . LYS B 1 27 ? -9.477 14.32 -28.406 1 76.62 27 LYS B CA 1
ATOM 1329 C C . LYS B 1 27 ? -9.32 14.055 -26.922 1 76.62 27 LYS B C 1
ATOM 1331 O O . LYS B 1 27 ? -8.625 14.797 -26.219 1 76.62 27 LYS B O 1
ATOM 1336 N N . TYR B 1 28 ? -9.977 13.008 -26.547 1 81.06 28 TYR B N 1
ATOM 1337 C CA . TYR B 1 28 ? -9.961 12.727 -25.109 1 81.06 28 TYR B CA 1
ATOM 1338 C C . TYR B 1 28 ? -9.125 11.492 -24.812 1 81.06 28 TYR B C 1
ATOM 1340 O O . TYR B 1 28 ? -9.039 10.578 -25.625 1 81.06 28 TYR B O 1
ATOM 1348 N N . VAL B 1 29 ? -8.422 11.508 -23.719 1 83 29 VAL B N 1
ATOM 1349 C CA . VAL B 1 29 ? -7.645 10.359 -23.25 1 83 29 VAL B CA 1
ATOM 1350 C C . VAL B 1 29 ? -8.477 9.531 -22.281 1 83 29 VAL B C 1
ATOM 1352 O O . VAL B 1 29 ? -9.102 10.086 -21.359 1 83 29 VAL B O 1
ATOM 1355 N N . GLN B 1 30 ? -8.547 8.258 -22.484 1 85.25 30 GLN B N 1
ATOM 1356 C CA . GLN B 1 30 ? -9.242 7.344 -21.578 1 85.25 30 GLN B CA 1
ATOM 1357 C C . GLN B 1 30 ? -8.258 6.383 -20.906 1 85.25 30 GLN B C 1
ATOM 1359 O O . GLN B 1 30 ? -7.406 5.793 -21.578 1 85.25 30 GLN B O 1
ATOM 1364 N N . THR B 1 31 ? -8.453 6.309 -19.609 1 87.06 31 THR B N 1
ATOM 1365 C CA . THR B 1 31 ? -7.613 5.383 -18.859 1 87.06 31 THR B CA 1
ATOM 1366 C C . THR B 1 31 ? -8.359 4.082 -18.578 1 87.06 31 THR B C 1
ATOM 1368 O O . THR B 1 31 ? -9.57 4.09 -18.344 1 87.06 31 THR B O 1
ATOM 1371 N N . TYR B 1 32 ? -7.598 2.932 -18.594 1 91.12 32 TYR B N 1
ATOM 1372 C CA . TYR B 1 32 ? -8.211 1.651 -18.266 1 91.12 32 TYR B CA 1
ATOM 1373 C C . TYR B 1 32 ? -7.199 0.702 -17.641 1 91.12 32 TYR B C 1
ATOM 1375 O O . TYR B 1 32 ? -5.988 0.866 -17.828 1 91.12 32 TYR B O 1
ATOM 1383 N N . MET B 1 33 ? -7.691 -0.264 -16.891 1 94.88 33 MET B N 1
ATOM 1384 C CA . MET B 1 33 ? -6.855 -1.302 -16.297 1 94.88 33 MET B CA 1
ATOM 1385 C C . MET B 1 33 ? -6.801 -2.535 -17.203 1 94.88 33 MET B C 1
ATOM 1387 O O . MET B 1 33 ? -7.809 -2.916 -17.797 1 94.88 33 MET B O 1
ATOM 1391 N N . PRO B 1 34 ? -5.648 -3.125 -17.281 1 95.94 34 PRO B N 1
ATOM 1392 C CA . PRO B 1 34 ? -5.559 -4.348 -18.078 1 95.94 34 PRO B CA 1
ATOM 1393 C C . PRO B 1 34 ? -6.586 -5.402 -17.656 1 95.94 34 PRO B C 1
ATOM 1395 O O . PRO B 1 34 ? -6.871 -5.555 -16.469 1 95.94 34 PRO B O 1
ATOM 1398 N N . LYS B 1 35 ? -7.062 -6.18 -18.641 1 96.69 35 LYS B N 1
ATOM 1399 C CA . LYS B 1 35 ? -8.078 -7.199 -18.391 1 96.69 35 LYS B CA 1
ATOM 1400 C C . LYS B 1 35 ? -7.57 -8.258 -17.406 1 96.69 35 LYS B C 1
ATOM 1402 O O . LYS B 1 35 ? -8.328 -8.742 -16.562 1 96.69 35 LYS B O 1
ATOM 1407 N N . THR B 1 36 ? -6.355 -8.625 -17.609 1 96.25 36 THR B N 1
ATOM 1408 C CA . THR B 1 36 ? -5.777 -9.641 -16.734 1 96.25 36 THR B CA 1
ATOM 1409 C C . THR B 1 36 ? -5.906 -9.219 -15.266 1 96.25 36 THR B C 1
ATOM 1411 O O . THR B 1 36 ? -6.203 -10.047 -14.398 1 96.25 36 THR B O 1
ATOM 1414 N N . TYR B 1 37 ? -5.707 -7.965 -14.969 1 97.38 37 TYR B N 1
ATOM 1415 C CA . TYR B 1 37 ? -5.82 -7.434 -13.617 1 97.38 37 TYR B CA 1
ATOM 1416 C C . TYR B 1 37 ? -7.27 -7.426 -13.148 1 97.38 37 TYR B C 1
ATOM 1418 O O . TYR B 1 37 ? -7.574 -7.863 -12.039 1 97.38 37 TYR B O 1
ATOM 1426 N N . THR B 1 38 ? -8.133 -6.938 -14.023 1 97.5 38 THR B N 1
ATOM 1427 C CA . THR B 1 38 ? -9.539 -6.859 -13.656 1 97.5 38 THR B CA 1
ATOM 1428 C C . THR B 1 38 ? -10.109 -8.258 -13.414 1 97.5 38 THR B C 1
ATOM 1430 O O . THR B 1 38 ? -10.898 -8.453 -12.484 1 97.5 38 THR B O 1
ATOM 1433 N N . ASP B 1 39 ? -9.711 -9.195 -14.234 1 98.19 39 ASP B N 1
ATOM 1434 C CA . ASP B 1 39 ? -10.141 -10.578 -14.047 1 98.19 39 ASP B CA 1
ATOM 1435 C C . ASP B 1 39 ? -9.617 -11.141 -12.727 1 98.19 39 ASP B C 1
ATOM 1437 O O . ASP B 1 39 ? -10.344 -11.836 -12.016 1 98.19 39 ASP B O 1
ATOM 1441 N N . HIS B 1 40 ? -8.383 -10.859 -12.43 1 98.38 40 HIS B N 1
ATOM 1442 C CA . HIS B 1 40 ? -7.785 -11.32 -11.188 1 98.38 40 HIS B CA 1
ATOM 1443 C C . HIS B 1 40 ? -8.5 -10.727 -9.977 1 98.38 40 HIS B C 1
ATOM 1445 O O . HIS B 1 40 ? -8.766 -11.43 -9 1 98.38 40 HIS B O 1
ATOM 1451 N N . LYS B 1 41 ? -8.75 -9.484 -10.062 1 97.81 41 LYS B N 1
ATOM 1452 C CA . LYS B 1 41 ? -9.477 -8.797 -9 1 97.81 41 LYS B CA 1
ATOM 1453 C C . LYS B 1 41 ? -10.836 -9.445 -8.758 1 97.81 41 LYS B C 1
ATOM 1455 O O . LYS B 1 41 ? -11.227 -9.68 -7.609 1 97.81 41 LYS B O 1
ATOM 1460 N N . GLN B 1 42 ? -11.508 -9.75 -9.781 1 98.31 42 GLN B N 1
ATOM 1461 C CA . GLN B 1 42 ? -12.812 -10.398 -9.68 1 98.31 42 GLN B CA 1
ATOM 1462 C C . GLN B 1 42 ? -12.688 -11.797 -9.086 1 98.31 42 GLN B C 1
ATOM 1464 O O . GLN B 1 42 ? -13.516 -12.211 -8.281 1 98.31 42 GLN B O 1
ATOM 1469 N N . PHE B 1 43 ? -11.688 -12.484 -9.57 1 98.75 43 PHE B N 1
ATOM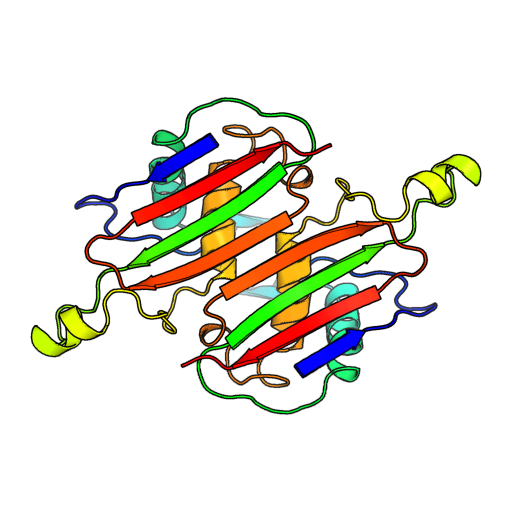 1470 C CA . PHE B 1 43 ? -11.414 -13.82 -9.055 1 98.75 43 PHE B CA 1
ATOM 1471 C C . PHE B 1 43 ? -11.242 -13.797 -7.543 1 98.75 43 PHE B C 1
ATOM 1473 O O . PHE B 1 43 ? -11.812 -14.625 -6.836 1 98.75 43 PHE B O 1
ATOM 1480 N N . ILE B 1 44 ? -10.477 -12.805 -7 1 98.62 44 ILE B N 1
ATOM 1481 C CA . ILE B 1 44 ? -10.234 -12.641 -5.57 1 98.62 44 ILE B CA 1
ATOM 1482 C C . ILE B 1 44 ? -11.539 -12.289 -4.863 1 98.62 44 ILE B C 1
ATOM 1484 O O . ILE B 1 44 ? -11.883 -12.891 -3.844 1 98.62 44 ILE B O 1
ATOM 1488 N N . GLN B 1 45 ? -12.25 -11.367 -5.379 1 98.62 45 GLN B N 1
ATOM 1489 C CA . GLN B 1 45 ? -13.477 -10.875 -4.77 1 98.62 45 GLN B CA 1
ATOM 1490 C C . GLN B 1 45 ? -14.508 -11.984 -4.629 1 98.62 45 GLN B C 1
ATOM 1492 O O . GLN B 1 45 ? -15.227 -12.047 -3.629 1 98.62 45 GLN B O 1
ATOM 1497 N N . LYS B 1 46 ? -14.578 -12.875 -5.625 1 98.38 46 LYS B N 1
ATOM 1498 C CA . LYS B 1 46 ? -15.562 -13.953 -5.629 1 98.38 46 LYS B CA 1
ATOM 1499 C C . LYS B 1 46 ? -15.359 -14.883 -4.438 1 98.38 46 LYS B C 1
ATOM 1501 O O . LYS B 1 46 ? -16.281 -15.594 -4.035 1 98.38 46 LYS B O 1
ATOM 1506 N N . GLN B 1 47 ? -14.25 -14.867 -3.92 1 98.5 47 GLN B N 1
ATOM 1507 C CA . GLN B 1 47 ? -13.945 -15.758 -2.803 1 98.5 47 GLN B CA 1
ATOM 1508 C C . GLN B 1 47 ? -14.141 -15.047 -1.466 1 98.5 47 GLN B C 1
ATOM 1510 O O . GLN B 1 47 ? -13.844 -15.609 -0.41 1 98.5 47 GLN B O 1
ATOM 1515 N N . MET B 1 48 ? -14.523 -13.812 -1.509 1 98.06 48 MET B N 1
ATOM 1516 C CA . MET B 1 48 ? -14.82 -13.031 -0.313 1 98.06 48 MET B CA 1
ATOM 1517 C C . MET B 1 48 ? -16.328 -12.93 -0.088 1 98.06 48 MET B C 1
ATOM 1519 O O . MET B 1 48 ? -17.094 -12.797 -1.042 1 98.06 48 MET B O 1
ATOM 1523 N N . PRO B 1 49 ? -16.719 -12.977 1.115 1 98.12 49 PRO B N 1
ATOM 1524 C CA . PRO B 1 49 ? -18.125 -12.68 1.368 1 98.12 49 PRO B CA 1
ATOM 1525 C C . PRO B 1 49 ? -18.469 -11.203 1.19 1 98.12 49 PRO B C 1
ATOM 1527 O O . PRO B 1 49 ? -17.594 -10.344 1.32 1 98.12 49 PRO B O 1
ATOM 1530 N N . LYS B 1 50 ? -19.672 -10.93 0.8 1 97.69 50 LYS B N 1
ATOM 1531 C CA . LYS B 1 50 ? -20.141 -9.555 0.758 1 97.69 50 LYS B CA 1
ATOM 1532 C C . LYS B 1 50 ? -20.719 -9.125 2.105 1 97.69 50 LYS B C 1
ATOM 1534 O O . LYS B 1 50 ? -21.906 -9.312 2.369 1 97.69 50 LYS B O 1
ATOM 1539 N N . LEU B 1 51 ? -19.938 -8.484 2.934 1 97.62 51 LEU B N 1
ATOM 1540 C CA . LEU B 1 51 ? -20.344 -8.195 4.305 1 97.62 51 LEU B CA 1
ATOM 1541 C C . LEU B 1 51 ? -20.594 -6.703 4.496 1 97.62 51 LEU B C 1
ATOM 1543 O O . LEU B 1 51 ? -21.312 -6.305 5.414 1 97.62 51 LEU B O 1
ATOM 1547 N N . MET B 1 52 ? -19.938 -5.887 3.691 1 97.56 52 MET B N 1
ATOM 1548 C CA . MET B 1 52 ? -20.062 -4.434 3.795 1 97.56 52 MET B CA 1
ATOM 1549 C C . MET B 1 52 ? -19.844 -3.969 5.23 1 97.56 52 MET B C 1
ATOM 1551 O O . MET B 1 52 ? -20.641 -3.215 5.773 1 97.56 52 MET B O 1
ATOM 1555 N N . MET B 1 53 ? -18.75 -4.465 5.781 1 96.94 53 MET B N 1
ATOM 1556 C CA . MET B 1 53 ? -18.406 -4.16 7.168 1 96.94 53 MET B CA 1
ATOM 1557 C C . MET B 1 53 ? -18.297 -2.656 7.383 1 96.94 53 MET B C 1
ATOM 1559 O O . MET B 1 53 ? -17.875 -1.928 6.48 1 96.94 53 MET B O 1
ATOM 1563 N N . GLU B 1 54 ? -18.578 -2.262 8.625 1 95.12 54 GLU B N 1
ATOM 1564 C CA . GLU B 1 54 ? -18.516 -0.853 9 1 95.12 54 GLU B CA 1
ATOM 1565 C C . GLU B 1 54 ? -17.406 -0.607 10.023 1 95.12 54 GLU B C 1
ATOM 1567 O O . GLU B 1 54 ? -16.797 -1.554 10.523 1 95.12 54 GLU B O 1
ATOM 1572 N N . GLY B 1 55 ? -17.141 0.693 10.297 1 96.06 55 GLY B N 1
ATOM 1573 C CA . GLY B 1 55 ? -16.219 1.063 11.352 1 96.06 55 GLY B CA 1
ATOM 1574 C C . GLY B 1 55 ? -14.766 1.01 10.906 1 96.06 55 GLY B C 1
ATOM 1575 O O . GLY B 1 55 ? -14.477 0.926 9.711 1 96.06 55 GLY B O 1
ATOM 1576 N N . ASN B 1 56 ? -13.875 1.087 11.953 1 97.75 56 ASN B N 1
ATOM 1577 C CA . ASN B 1 56 ? -12.438 0.968 11.719 1 97.75 56 ASN B CA 1
ATOM 1578 C C . ASN B 1 56 ? -12.023 -0.487 11.531 1 97.75 56 ASN B C 1
ATOM 1580 O O . ASN B 1 56 ? -12.43 -1.36 12.297 1 97.75 56 ASN B O 1
ATOM 1584 N N . LEU B 1 57 ? -11.203 -0.666 10.531 1 98.31 57 LEU B N 1
ATOM 1585 C CA . LEU B 1 57 ? -10.812 -2.039 10.227 1 98.31 57 LEU B CA 1
ATOM 1586 C C . LEU B 1 57 ? -9.297 -2.184 10.234 1 98.31 57 LEU B C 1
ATOM 1588 O O . LEU B 1 57 ? -8.586 -1.312 9.727 1 98.31 57 LEU B O 1
ATOM 1592 N N . ILE B 1 58 ? -8.828 -3.213 10.828 1 98.62 58 ILE B N 1
ATOM 1593 C CA . ILE B 1 58 ? -7.449 -3.676 10.695 1 98.62 58 ILE B CA 1
ATOM 1594 C C . ILE B 1 58 ? -7.387 -4.852 9.727 1 98.62 58 ILE B C 1
ATOM 1596 O O . ILE B 1 58 ? -8.102 -5.844 9.891 1 98.62 58 ILE B O 1
ATOM 1600 N N . VAL B 1 59 ? -6.566 -4.727 8.711 1 98.69 59 VAL B N 1
ATOM 1601 C CA . VAL B 1 59 ? -6.473 -5.762 7.688 1 98.69 59 VAL B CA 1
ATOM 1602 C C . VAL B 1 59 ? -5.066 -6.355 7.676 1 98.69 59 VAL B C 1
ATOM 1604 O O . VAL B 1 59 ? -4.078 -5.629 7.555 1 98.69 59 VAL B O 1
ATOM 1607 N N . THR B 1 60 ? -4.977 -7.629 7.84 1 98.88 60 THR B N 1
ATOM 1608 C CA . THR B 1 60 ? -3.729 -8.375 7.742 1 98.88 60 THR B CA 1
ATOM 1609 C C . THR B 1 60 ? -3.729 -9.273 6.512 1 98.88 60 THR B C 1
ATOM 1611 O O . THR B 1 60 ? -4.648 -10.07 6.316 1 98.88 60 THR B O 1
ATOM 1614 N N . LEU B 1 61 ? -2.727 -9.141 5.68 1 98.88 61 LEU B N 1
ATOM 1615 C CA . LEU B 1 61 ? -2.635 -9.891 4.43 1 98.88 61 LEU B CA 1
ATOM 1616 C C . LEU B 1 61 ? -1.332 -10.68 4.367 1 98.88 61 LEU B C 1
ATOM 1618 O O . LEU B 1 61 ? -0.246 -10.109 4.484 1 98.88 61 LEU B O 1
ATOM 1622 N N . GLN B 1 62 ? -1.454 -11.914 4.184 1 98.81 62 GLN B N 1
ATOM 1623 C CA . GLN B 1 62 ? -0.307 -12.773 3.922 1 98.81 62 GLN B CA 1
ATOM 1624 C C . GLN B 1 62 ? -0.326 -13.297 2.486 1 98.81 62 GLN B C 1
ATOM 1626 O O . GLN B 1 62 ? -1.28 -13.953 2.07 1 98.81 62 GLN B O 1
ATOM 1631 N N . PHE B 1 63 ? 0.673 -13 1.786 1 98.81 63 PHE B N 1
ATOM 1632 C CA . PHE B 1 63 ? 0.794 -13.469 0.412 1 98.81 63 PHE B CA 1
ATOM 1633 C C . PHE B 1 63 ? 1.789 -14.625 0.322 1 98.81 63 PHE B C 1
ATOM 1635 O O . PHE B 1 63 ? 2.971 -14.453 0.632 1 98.81 63 PHE B O 1
ATOM 1642 N N . LEU B 1 64 ? 1.351 -15.695 -0.14 1 98.56 64 LEU B N 1
ATOM 1643 C CA . LEU B 1 64 ? 2.197 -16.875 -0.279 1 98.56 64 LEU B CA 1
ATOM 1644 C C . LEU B 1 64 ? 2.387 -17.234 -1.748 1 98.56 64 LEU B C 1
ATOM 1646 O O . LEU B 1 64 ? 1.413 -17.344 -2.498 1 98.56 64 LEU B O 1
ATOM 1650 N N . PHE B 1 65 ? 3.566 -17.422 -2.135 1 98.31 65 PHE B N 1
ATOM 1651 C CA . PHE B 1 65 ? 3.951 -17.781 -3.492 1 98.31 65 PHE B CA 1
ATOM 1652 C C . PHE B 1 65 ? 4.688 -19.125 -3.504 1 98.31 65 PHE B C 1
ATOM 1654 O O . PHE B 1 65 ? 5.449 -19.422 -2.58 1 98.31 65 PHE B O 1
ATOM 1661 N N . ILE B 1 66 ? 4.516 -19.844 -4.531 1 96.19 66 ILE B N 1
ATOM 1662 C CA . ILE B 1 66 ? 5.312 -21.062 -4.684 1 96.19 66 ILE B CA 1
ATOM 1663 C C . ILE B 1 66 ? 6.707 -20.703 -5.195 1 96.19 66 ILE B C 1
ATOM 1665 O O . ILE B 1 66 ? 6.852 -19.859 -6.082 1 96.19 66 ILE B O 1
ATOM 1669 N N . PRO B 1 67 ? 7.707 -21.375 -4.684 1 95.56 67 PRO B N 1
ATOM 1670 C CA . PRO B 1 67 ? 9.039 -21.125 -5.234 1 95.56 67 PRO B CA 1
ATOM 1671 C C . PRO B 1 67 ? 9.148 -21.484 -6.715 1 95.56 67 PRO B C 1
ATOM 1673 O O . PRO B 1 67 ? 8.438 -22.391 -7.188 1 95.56 67 PRO B O 1
ATOM 1676 N N . PRO B 1 68 ? 10.062 -20.797 -7.438 1 94 68 PRO B N 1
ATOM 1677 C CA . PRO B 1 68 ? 10.227 -21.078 -8.867 1 94 68 PRO B CA 1
ATOM 1678 C C . PRO B 1 68 ? 10.508 -22.547 -9.141 1 94 68 PRO B C 1
ATOM 1680 O O . PRO B 1 68 ? 11.273 -23.188 -8.414 1 94 68 PRO B O 1
ATOM 1683 N N . LEU B 1 69 ? 9.938 -23.047 -10.156 1 91.25 69 LEU B N 1
ATOM 1684 C CA . LEU B 1 69 ? 10.078 -24.453 -10.5 1 91.25 69 LEU B CA 1
ATOM 1685 C C . LEU B 1 69 ? 11.492 -24.766 -10.969 1 91.25 69 LEU B C 1
ATOM 1687 O O . LEU B 1 69 ? 11.914 -25.922 -10.984 1 91.25 69 LEU B O 1
ATOM 1691 N N . SER B 1 70 ? 12.148 -23.766 -11.461 1 94.75 70 SER B N 1
ATOM 1692 C CA . SER B 1 70 ? 13.508 -23.938 -11.961 1 94.75 70 SER B CA 1
ATOM 1693 C C . SER B 1 70 ? 14.469 -24.266 -10.828 1 94.75 70 SER B C 1
ATOM 1695 O O . SER B 1 70 ? 15.602 -24.703 -11.07 1 94.75 70 SER B O 1
ATOM 1697 N N . TRP B 1 71 ? 14.078 -23.984 -9.609 1 95.06 71 TRP B N 1
ATOM 1698 C CA . TRP B 1 71 ? 14.938 -24.266 -8.469 1 95.06 71 TRP B CA 1
ATOM 1699 C C . TRP B 1 71 ? 14.961 -25.766 -8.164 1 95.06 71 TRP B C 1
ATOM 1701 O O . TRP B 1 71 ? 14 -26.484 -8.469 1 95.06 71 TRP B O 1
ATOM 1711 N N . SER B 1 72 ? 16.016 -26.25 -7.609 1 96.25 72 SER B N 1
ATOM 1712 C CA . SER B 1 72 ? 16.078 -27.641 -7.16 1 96.25 72 SER B CA 1
ATOM 1713 C C . SER B 1 72 ? 15.047 -27.906 -6.062 1 96.25 72 SER B C 1
ATOM 1715 O O . SER B 1 72 ? 14.656 -26.984 -5.336 1 96.25 72 SER B O 1
ATOM 1717 N N . ASN B 1 73 ? 14.617 -29.125 -5.965 1 94.88 73 ASN B N 1
ATOM 1718 C CA . ASN B 1 73 ? 13.656 -29.5 -4.934 1 94.88 73 ASN B CA 1
ATOM 1719 C C . ASN B 1 73 ? 14.164 -29.141 -3.537 1 94.88 73 ASN B C 1
ATOM 1721 O O . ASN B 1 73 ? 13.398 -28.656 -2.701 1 94.88 73 ASN B O 1
ATOM 1725 N N . LYS B 1 74 ? 15.383 -29.375 -3.348 1 96 74 LYS B N 1
ATOM 1726 C CA . LYS B 1 74 ? 15.984 -29.062 -2.059 1 96 74 LYS B CA 1
ATOM 1727 C C . LYS B 1 74 ? 15.883 -27.562 -1.753 1 96 74 LYS B C 1
ATOM 1729 O O . LYS B 1 74 ? 15.508 -27.188 -0.646 1 96 74 LYS B O 1
ATOM 1734 N N . LYS B 1 75 ? 16.234 -26.812 -2.727 1 95.81 75 LYS B N 1
ATOM 1735 C CA . LYS B 1 75 ? 16.156 -25.359 -2.551 1 95.81 75 LYS B CA 1
ATOM 1736 C C . LYS B 1 75 ? 14.719 -24.906 -2.334 1 95.81 75 LYS B C 1
ATOM 1738 O O . LYS B 1 75 ? 14.453 -24.062 -1.471 1 95.81 75 LYS B O 1
ATOM 1743 N N . ARG B 1 76 ? 13.805 -25.359 -3.092 1 95.31 76 ARG B N 1
ATOM 1744 C CA . ARG B 1 76 ? 12.398 -24.984 -2.977 1 95.31 76 ARG B CA 1
ATOM 1745 C C . ARG B 1 76 ? 11.867 -25.281 -1.579 1 95.31 76 ARG B C 1
ATOM 1747 O O . ARG B 1 76 ? 11.211 -24.422 -0.967 1 95.31 76 ARG B O 1
ATOM 1754 N N . LEU B 1 77 ? 12.18 -26.406 -1.068 1 94.56 77 LEU B N 1
ATOM 1755 C CA . LEU B 1 77 ? 11.719 -26.812 0.256 1 94.56 77 LEU B CA 1
ATOM 1756 C C . LEU B 1 77 ? 12.336 -25.922 1.336 1 94.56 77 LEU B C 1
ATOM 1758 O O . LEU B 1 77 ? 11.656 -25.547 2.299 1 94.56 77 LEU B O 1
ATOM 1762 N N . ALA B 1 78 ? 13.586 -25.547 1.138 1 95.56 78 ALA B N 1
ATOM 1763 C CA . ALA B 1 78 ? 14.305 -24.734 2.113 1 95.56 78 ALA B CA 1
ATOM 1764 C C . ALA B 1 78 ? 13.758 -23.297 2.156 1 95.56 78 ALA B C 1
ATOM 1766 O O . ALA B 1 78 ? 13.867 -22.625 3.176 1 95.56 78 ALA B O 1
ATOM 1767 N N . MET B 1 79 ? 13.188 -22.984 1.098 1 95.94 79 MET B N 1
ATOM 1768 C CA . MET B 1 79 ? 12.766 -21.578 0.989 1 95.94 79 MET B CA 1
ATOM 1769 C C . MET B 1 79 ? 11.328 -21.406 1.468 1 95.94 79 MET B C 1
ATOM 1771 O O . MET B 1 79 ? 10.875 -20.297 1.703 1 95.94 79 MET B O 1
ATOM 1775 N N . VAL B 1 80 ? 10.609 -22.484 1.579 1 96.25 80 VAL B N 1
ATOM 1776 C CA . VAL B 1 80 ? 9.242 -22.406 2.084 1 96.25 80 VAL B CA 1
ATOM 1777 C C . VAL B 1 80 ? 9.242 -21.766 3.473 1 96.25 80 VAL B C 1
ATOM 1779 O O . VAL B 1 80 ? 9.992 -22.188 4.355 1 96.25 80 VAL B O 1
ATOM 1782 N N . GLY B 1 81 ? 8.398 -20.719 3.648 1 96.5 81 GLY B N 1
ATOM 1783 C CA . GLY B 1 81 ? 8.352 -19.984 4.91 1 96.5 81 GLY B CA 1
ATOM 1784 C C . GLY B 1 81 ? 9.234 -18.766 4.93 1 96.5 81 GLY B C 1
ATOM 1785 O O . GLY B 1 81 ? 9.094 -17.906 5.805 1 96.5 81 GLY B O 1
ATOM 1786 N N . GLN B 1 82 ? 10.141 -18.672 3.957 1 97.06 82 GLN B N 1
ATOM 1787 C CA . GLN B 1 82 ? 11.039 -17.516 3.889 1 97.06 82 GLN B CA 1
ATOM 1788 C C . GLN B 1 82 ? 10.406 -16.375 3.104 1 97.06 82 GLN B C 1
ATOM 1790 O O . GLN B 1 82 ? 9.516 -16.594 2.283 1 97.06 82 GLN B O 1
ATOM 1795 N N . TYR B 1 83 ? 10.914 -15.219 3.365 1 97.94 83 TYR B N 1
ATOM 1796 C CA . TYR B 1 83 ? 10.422 -14.023 2.689 1 97.94 83 TYR B CA 1
ATOM 1797 C C . TYR B 1 83 ? 10.727 -14.078 1.196 1 97.94 83 TYR B C 1
ATOM 1799 O O . TYR B 1 83 ? 11.766 -14.609 0.787 1 97.94 83 TYR B O 1
ATOM 1807 N N . LYS B 1 84 ? 9.867 -13.586 0.461 1 96.5 84 LYS B N 1
ATOM 1808 C CA . LYS B 1 84 ? 10.039 -13.43 -0.979 1 96.5 84 LYS B CA 1
ATOM 1809 C C . LYS B 1 84 ? 10.398 -11.984 -1.335 1 96.5 84 LYS B C 1
ATOM 1811 O O . LYS B 1 84 ? 9.625 -11.062 -1.069 1 96.5 84 LYS B O 1
ATOM 1816 N N . ARG B 1 85 ? 11.461 -11.742 -1.987 1 92.94 85 ARG B N 1
ATOM 1817 C CA . ARG B 1 85 ? 11.93 -10.398 -2.295 1 92.94 85 ARG B CA 1
ATOM 1818 C C . ARG B 1 85 ? 11.648 -10.039 -3.75 1 92.94 85 ARG B C 1
ATOM 1820 O O . ARG B 1 85 ? 11.703 -8.867 -4.129 1 92.94 85 ARG B O 1
ATOM 1827 N N . THR B 1 86 ? 11.25 -10.93 -4.504 1 92.19 86 THR B N 1
ATOM 1828 C CA . THR B 1 86 ? 11.039 -10.672 -5.926 1 92.19 86 THR B CA 1
ATOM 1829 C C . THR B 1 86 ? 9.656 -10.086 -6.172 1 92.19 86 THR B C 1
ATOM 1831 O O . THR B 1 86 ? 8.812 -10.062 -5.273 1 92.19 86 THR B O 1
ATOM 1834 N N . LYS B 1 87 ? 9.43 -9.555 -7.254 1 93.81 87 LYS B N 1
ATOM 1835 C CA . LYS B 1 87 ? 8.133 -9.023 -7.652 1 93.81 87 LYS B CA 1
ATOM 1836 C C . LYS B 1 87 ? 7.051 -10.094 -7.543 1 93.81 87 LYS B C 1
ATOM 1838 O O . LYS B 1 87 ? 7.332 -11.289 -7.684 1 93.81 87 LYS B O 1
ATOM 1843 N N . PRO B 1 88 ? 5.918 -9.547 -7.398 1 96.25 88 PRO B N 1
ATOM 1844 C CA . PRO B 1 88 ? 5.402 -8.18 -7.348 1 96.25 88 PRO B CA 1
ATOM 1845 C C . PRO B 1 88 ? 5.746 -7.469 -6.043 1 96.25 88 PRO B C 1
ATOM 1847 O O . PRO B 1 88 ? 5.973 -8.117 -5.02 1 96.25 88 PRO B O 1
ATOM 1850 N N . ASP B 1 89 ? 5.652 -6.203 -6.121 1 95.06 89 ASP B N 1
ATOM 1851 C CA . ASP B 1 89 ? 5.902 -5.414 -4.918 1 95.06 89 ASP B CA 1
ATOM 1852 C C . ASP B 1 89 ? 4.738 -5.535 -3.934 1 95.06 89 ASP B C 1
ATOM 1854 O O . ASP B 1 89 ? 3.578 -5.609 -4.344 1 95.06 89 ASP B O 1
ATOM 1858 N N . ILE B 1 90 ? 5.066 -5.469 -2.709 1 96.38 90 ILE B N 1
ATOM 1859 C CA . ILE B 1 90 ? 4.098 -5.758 -1.657 1 96.38 90 ILE B CA 1
ATOM 1860 C C . ILE B 1 90 ? 2.973 -4.727 -1.693 1 96.38 90 ILE B C 1
ATOM 1862 O O . ILE B 1 90 ? 1.809 -5.059 -1.455 1 96.38 90 ILE B O 1
ATOM 1866 N N . ASP B 1 91 ? 3.262 -3.453 -1.946 1 94 91 ASP B N 1
ATOM 1867 C CA . ASP B 1 91 ? 2.236 -2.416 -1.978 1 94 91 ASP B CA 1
ATOM 1868 C C . ASP B 1 91 ? 1.237 -2.664 -3.105 1 94 91 ASP B C 1
ATOM 1870 O O . ASP B 1 91 ? 0.042 -2.404 -2.949 1 94 91 ASP B O 1
ATOM 1874 N N . ASN B 1 92 ? 1.688 -3.199 -4.254 1 95 92 ASN B N 1
ATOM 1875 C CA . ASN B 1 92 ? 0.806 -3.516 -5.371 1 95 92 ASN B CA 1
ATOM 1876 C C . ASN B 1 92 ? -0.058 -4.738 -5.074 1 95 92 ASN B C 1
ATOM 1878 O O . ASN B 1 92 ? -1.192 -4.832 -5.547 1 95 92 ASN B O 1
ATOM 1882 N N . LEU B 1 93 ? 0.532 -5.637 -4.312 1 97.56 93 LEU B N 1
ATOM 1883 C CA . LEU B 1 93 ? -0.24 -6.797 -3.883 1 97.56 93 LEU B CA 1
ATOM 1884 C C . LEU B 1 93 ? -1.376 -6.379 -2.955 1 97.56 93 LEU B C 1
ATOM 1886 O O . LEU B 1 93 ? -2.521 -6.793 -3.145 1 97.56 93 LEU B O 1
ATOM 1890 N N . ILE B 1 94 ? -1.025 -5.539 -1.994 1 97.88 94 ILE B N 1
ATOM 1891 C CA . ILE B 1 94 ? -2.012 -5.031 -1.047 1 97.88 94 ILE B CA 1
ATOM 1892 C C . ILE B 1 94 ? -3.127 -4.309 -1.799 1 97.88 94 ILE B C 1
ATOM 1894 O O . ILE B 1 94 ? -4.309 -4.562 -1.558 1 97.88 94 ILE B O 1
ATOM 1898 N N . LYS B 1 95 ? -2.736 -3.523 -2.695 1 96.06 95 LYS B N 1
ATOM 1899 C CA . LYS B 1 95 ? -3.705 -2.725 -3.443 1 96.06 95 LYS B CA 1
ATOM 1900 C C . LYS B 1 95 ? -4.707 -3.615 -4.168 1 96.06 95 LYS B C 1
ATOM 1902 O O . LYS B 1 95 ? -5.906 -3.322 -4.188 1 96.06 95 LYS B O 1
ATOM 1907 N N . THR B 1 96 ? -4.238 -4.641 -4.789 1 97.69 96 THR B N 1
ATOM 1908 C CA . THR B 1 96 ? -5.125 -5.539 -5.523 1 97.69 96 THR B CA 1
ATOM 1909 C C . THR B 1 96 ? -6.219 -6.078 -4.609 1 97.69 96 THR B C 1
ATOM 1911 O O . THR B 1 96 ? -7.398 -6.082 -4.973 1 97.69 96 THR B O 1
ATOM 1914 N N . VAL B 1 97 ? -5.836 -6.512 -3.424 1 98.44 97 VAL B N 1
ATOM 1915 C CA . VAL B 1 97 ? -6.793 -7.113 -2.502 1 98.44 97 VAL B CA 1
ATOM 1916 C C . VAL B 1 97 ? -7.754 -6.047 -1.987 1 98.44 97 VAL B C 1
ATOM 1918 O O . VAL B 1 97 ? -8.961 -6.277 -1.912 1 98.44 97 VAL B O 1
ATOM 1921 N N . LEU B 1 98 ? -7.227 -4.883 -1.634 1 97.62 98 LEU B N 1
ATOM 1922 C CA . LEU B 1 98 ? -8.078 -3.803 -1.143 1 97.62 98 LEU B CA 1
ATOM 1923 C C . LEU B 1 98 ? -9.086 -3.381 -2.203 1 97.62 98 LEU B C 1
ATOM 1925 O O . LEU B 1 98 ? -10.258 -3.162 -1.896 1 97.62 98 LEU B O 1
ATOM 1929 N N . ASP B 1 99 ? -8.633 -3.316 -3.414 1 96.75 99 ASP B N 1
ATOM 1930 C CA . ASP B 1 99 ? -9.523 -2.977 -4.52 1 96.75 99 ASP B CA 1
ATOM 1931 C C . ASP B 1 99 ? -10.625 -4.02 -4.676 1 96.75 99 ASP B C 1
ATOM 1933 O O . ASP B 1 99 ? -11.781 -3.676 -4.918 1 96.75 99 ASP B O 1
ATOM 1937 N N . ALA B 1 100 ? -10.258 -5.211 -4.578 1 98.19 100 ALA B N 1
ATOM 1938 C CA . ALA B 1 100 ? -11.219 -6.297 -4.723 1 98.19 100 ALA B CA 1
ATOM 1939 C C . ALA B 1 100 ? -12.242 -6.273 -3.594 1 98.19 100 ALA B C 1
ATOM 1941 O O . ALA B 1 100 ? -13.414 -6.598 -3.803 1 98.19 100 ALA B O 1
ATOM 1942 N N . ALA B 1 101 ? -11.812 -5.902 -2.414 1 98.31 101 ALA B N 1
ATOM 1943 C CA . ALA B 1 101 ? -12.641 -5.988 -1.214 1 98.31 101 ALA B CA 1
ATOM 1944 C C . ALA B 1 101 ? -13.531 -4.762 -1.077 1 98.31 101 ALA B C 1
ATOM 1946 O O . ALA B 1 101 ? -14.539 -4.793 -0.361 1 98.31 101 ALA B O 1
ATOM 1947 N N . ASN B 1 102 ? -13.133 -3.658 -1.64 1 98 102 ASN B N 1
ATOM 1948 C CA . ASN B 1 102 ? -13.859 -2.398 -1.497 1 98 102 ASN B CA 1
ATOM 1949 C C . ASN B 1 102 ? -15.273 -2.496 -2.059 1 98 102 ASN B C 1
ATOM 1951 O O . ASN B 1 102 ? -15.484 -3.074 -3.127 1 98 102 ASN B O 1
ATOM 1955 N N . ASN B 1 103 ? -16.234 -1.914 -1.353 1 98.12 103 ASN B N 1
ATOM 1956 C CA . ASN B 1 103 ? -17.656 -2.014 -1.692 1 98.12 103 ASN B CA 1
ATOM 1957 C C . ASN B 1 103 ? -18.109 -3.469 -1.771 1 98.12 103 ASN B C 1
ATOM 1959 O O . ASN B 1 103 ? -18.859 -3.838 -2.67 1 98.12 103 ASN B O 1
ATOM 1963 N N . HIS B 1 104 ? -17.562 -4.316 -1.12 1 98.5 104 HIS B N 1
ATOM 1964 C CA . HIS B 1 104 ? -17.859 -5.746 -1.064 1 98.5 104 HIS B CA 1
ATOM 1965 C C . HIS B 1 104 ? -17.656 -6.297 0.341 1 98.5 104 HIS B C 1
ATOM 1967 O O . HIS B 1 104 ? -18.625 -6.523 1.073 1 98.5 104 HIS B O 1
ATOM 1973 N N . LEU B 1 105 ? -16.422 -6.422 0.787 1 98.25 105 LEU B N 1
ATOM 1974 C CA . LEU B 1 105 ? -16.156 -6.855 2.156 1 98.25 105 LEU B CA 1
ATOM 1975 C C . LEU B 1 105 ? -16.406 -5.719 3.141 1 98.25 105 LEU B C 1
ATOM 1977 O O . LEU B 1 105 ? -16.938 -5.941 4.23 1 98.25 105 LEU B O 1
ATOM 1981 N N . TRP B 1 106 ? -16.016 -4.523 2.781 1 97.81 106 TRP B N 1
ATOM 1982 C CA . TRP B 1 106 ? -16.297 -3.281 3.494 1 97.81 106 TRP B CA 1
ATOM 1983 C C . TRP B 1 106 ? -16.844 -2.221 2.545 1 97.81 106 TRP B C 1
ATOM 1985 O O . TRP B 1 106 ? -16.875 -2.43 1.331 1 97.81 106 TRP B O 1
ATOM 1995 N N . GLN B 1 107 ? -17.188 -1.05 3.061 1 97.25 107 GLN B N 1
ATOM 1996 C CA . GLN B 1 107 ? -17.844 -0.019 2.268 1 97.25 107 GLN B CA 1
ATOM 1997 C C . GLN B 1 107 ? -16.828 0.843 1.526 1 97.25 107 GLN B C 1
ATOM 1999 O O . GLN B 1 107 ? -17 1.14 0.342 1 97.25 107 GLN B O 1
ATOM 2004 N N . ASP B 1 108 ? -15.781 1.194 2.297 1 96.81 108 ASP B N 1
ATOM 2005 C CA . ASP B 1 108 ? -14.805 2.139 1.757 1 96.81 108 ASP B CA 1
ATOM 2006 C C . ASP B 1 108 ? -13.414 1.886 2.338 1 96.81 108 ASP B C 1
ATOM 2008 O O . ASP B 1 108 ? -13.273 1.636 3.537 1 96.81 108 ASP B O 1
ATOM 2012 N N . ASP B 1 109 ? -12.391 2.062 1.494 1 95.88 109 ASP B N 1
ATOM 2013 C CA . ASP B 1 109 ? -11.016 1.809 1.905 1 95.88 109 ASP B CA 1
ATOM 2014 C C . ASP B 1 109 ? -10.602 2.744 3.039 1 95.88 109 ASP B C 1
ATOM 2016 O O . ASP B 1 109 ? -9.672 2.443 3.789 1 95.88 109 ASP B O 1
ATOM 2020 N N . ASN B 1 110 ? -11.281 3.891 3.16 1 94.88 110 ASN B N 1
ATOM 2021 C CA . ASN B 1 110 ? -10.953 4.828 4.23 1 94.88 110 ASN B CA 1
ATOM 2022 C C . ASN B 1 110 ? -11.125 4.188 5.605 1 94.88 110 ASN B C 1
ATOM 2024 O O . ASN B 1 110 ? -10.562 4.664 6.594 1 94.88 110 ASN B O 1
ATOM 2028 N N . GLN B 1 111 ? -11.906 3.082 5.664 1 97.31 111 GLN B N 1
ATOM 2029 C CA . GLN B 1 111 ? -12.188 2.396 6.922 1 97.31 111 GLN B CA 1
ATOM 2030 C C . GLN B 1 111 ? -10.953 1.648 7.426 1 97.31 111 GLN B C 1
ATOM 2032 O O . GLN B 1 111 ? -10.898 1.254 8.594 1 97.31 111 GLN B O 1
ATOM 2037 N N . ILE B 1 112 ? -10.008 1.38 6.539 1 98.25 112 ILE B N 1
ATOM 2038 C CA . ILE B 1 112 ? -8.805 0.643 6.922 1 98.25 112 ILE B CA 1
ATOM 2039 C C . ILE B 1 112 ? -7.84 1.574 7.652 1 98.25 112 ILE B C 1
ATOM 2041 O O . ILE B 1 112 ? -7.227 2.449 7.035 1 98.25 112 ILE B O 1
ATOM 2045 N N . VAL B 1 113 ? -7.656 1.374 8.883 1 98.44 113 VAL B N 1
ATOM 2046 C CA . VAL B 1 113 ? -6.883 2.297 9.711 1 98.44 113 VAL B CA 1
ATOM 2047 C C . VAL B 1 113 ? -5.523 1.688 10.031 1 98.44 113 VAL B C 1
ATOM 2049 O O . VAL B 1 113 ? -4.609 2.391 10.469 1 98.44 113 VAL B O 1
ATOM 2052 N N . GLU B 1 114 ? -5.426 0.366 9.852 1 98.56 114 GLU B N 1
ATOM 2053 C CA . GLU B 1 114 ? -4.168 -0.354 10.039 1 98.56 114 GLU B CA 1
ATOM 2054 C C . GLU B 1 114 ? -4.055 -1.526 9.07 1 98.56 114 GLU B C 1
ATOM 2056 O O . GLU B 1 114 ? -5.02 -2.258 8.852 1 98.56 114 GLU B O 1
ATOM 2061 N N . VAL B 1 115 ? -2.881 -1.701 8.492 1 98.62 115 VAL B N 1
ATOM 2062 C CA . VAL B 1 115 ? -2.621 -2.807 7.574 1 98.62 115 VAL B CA 1
ATOM 2063 C C . VAL B 1 115 ? -1.3 -3.48 7.938 1 98.62 115 VAL B C 1
ATOM 2065 O O . VAL B 1 115 ? -0.333 -2.809 8.305 1 98.62 115 VAL B O 1
ATOM 2068 N N . LYS B 1 116 ? -1.275 -4.746 7.93 1 98.69 116 LYS B N 1
ATOM 2069 C CA . LYS B 1 116 ? -0.086 -5.582 8.047 1 98.69 116 LYS B CA 1
ATOM 2070 C C . LYS B 1 116 ? -0.01 -6.598 6.91 1 98.69 116 LYS B C 1
ATOM 2072 O O . LYS B 1 116 ? -0.999 -7.266 6.602 1 98.69 116 LYS B O 1
ATOM 2077 N N . SER B 1 117 ? 1.129 -6.672 6.324 1 98.81 117 SER B N 1
ATOM 2078 C CA . SER B 1 117 ? 1.23 -7.59 5.191 1 98.81 117 SER B CA 1
ATOM 2079 C C . SER B 1 117 ? 2.66 -8.086 5.012 1 98.81 117 SER B C 1
ATOM 2081 O O . SER B 1 117 ? 3.617 -7.355 5.27 1 98.81 117 SER B O 1
ATOM 2083 N N . PHE B 1 118 ? 2.771 -9.273 4.543 1 98.62 118 PHE B N 1
ATOM 2084 C CA . PHE B 1 118 ? 4.074 -9.781 4.141 1 98.62 118 PHE B CA 1
ATOM 2085 C C . PHE B 1 118 ? 3.947 -10.703 2.934 1 98.62 118 PHE B C 1
ATOM 2087 O O . PHE B 1 118 ? 2.844 -11.125 2.582 1 98.62 118 PHE B O 1
ATOM 2094 N N . LYS B 1 119 ? 5.012 -10.992 2.285 1 98.44 119 LYS B N 1
ATOM 2095 C CA . LYS B 1 119 ? 5.078 -11.969 1.198 1 98.44 119 LYS B CA 1
ATOM 2096 C C . LYS B 1 119 ? 6.168 -13 1.451 1 98.44 119 LYS B C 1
ATOM 2098 O O . LYS B 1 119 ? 7.312 -12.648 1.751 1 98.44 119 LYS B O 1
ATOM 2103 N N . LYS B 1 120 ? 5.805 -14.188 1.338 1 98.31 120 LYS B N 1
ATOM 2104 C CA . LYS B 1 120 ? 6.688 -15.328 1.586 1 98.31 120 LYS B CA 1
ATOM 2105 C C . LYS B 1 120 ? 6.477 -16.422 0.547 1 98.31 120 LYS B C 1
ATOM 2107 O O . LYS B 1 120 ? 5.477 -16.422 -0.172 1 98.31 120 LYS B O 1
ATOM 2112 N N . TYR B 1 121 ? 7.48 -17.281 0.491 1 97.94 121 TYR B N 1
ATOM 2113 C CA . TYR B 1 121 ? 7.281 -18.516 -0.251 1 97.94 121 TYR B CA 1
ATOM 2114 C C . TYR B 1 121 ? 6.477 -19.516 0.566 1 97.94 121 TYR B C 1
ATOM 2116 O O . TYR B 1 121 ? 6.66 -19.625 1.78 1 97.94 121 TYR B O 1
ATOM 2124 N N . GLY B 1 122 ? 5.629 -20.188 -0.064 1 97.19 122 GLY B N 1
ATOM 2125 C CA . GLY B 1 122 ? 4.82 -21.234 0.53 1 97.19 122 GLY B CA 1
ATOM 2126 C C . GLY B 1 122 ? 4.66 -22.438 -0.37 1 97.19 122 GLY B C 1
ATOM 2127 O O . GLY B 1 122 ? 5.141 -22.453 -1.507 1 97.19 122 GLY B O 1
ATOM 2128 N N . GLU B 1 123 ? 4.012 -23.453 0.136 1 95.38 123 GLU B N 1
ATOM 2129 C CA . GLU B 1 123 ? 3.814 -24.703 -0.605 1 95.38 123 GLU B CA 1
ATOM 2130 C C . GLU B 1 123 ? 2.77 -24.531 -1.705 1 95.38 123 GLU B C 1
ATOM 2132 O O . GLU B 1 123 ? 2.83 -25.203 -2.738 1 95.38 123 GLU B O 1
ATOM 2137 N N . THR B 1 124 ? 1.843 -23.641 -1.474 1 96.5 124 THR B N 1
ATOM 2138 C CA . THR B 1 124 ? 0.781 -23.328 -2.422 1 96.5 124 THR B CA 1
ATOM 2139 C C . THR B 1 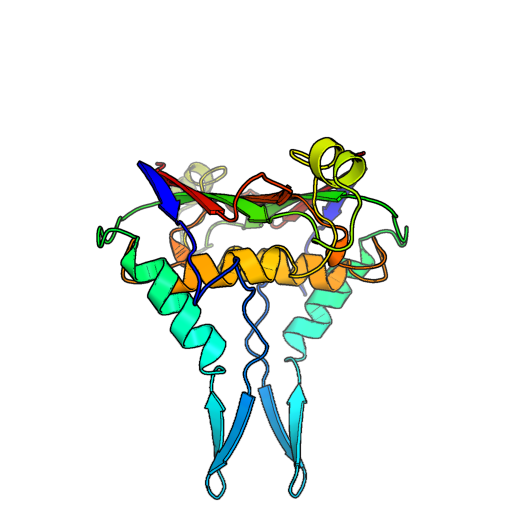124 ? 0.553 -21.812 -2.494 1 96.5 124 THR B C 1
ATOM 2141 O O . THR B 1 124 ? 0.729 -21.109 -1.5 1 96.5 124 THR B O 1
ATOM 2144 N N . PRO B 1 125 ? 0.238 -21.406 -3.664 1 97.81 125 PRO B N 1
ATOM 2145 C CA . PRO B 1 125 ? -0.12 -19.984 -3.717 1 97.81 125 PRO B CA 1
ATOM 2146 C C . PRO B 1 125 ? -1.413 -19.688 -2.967 1 97.81 125 PRO B C 1
ATOM 2148 O O . PRO B 1 125 ? -2.406 -20.391 -3.119 1 97.81 125 PRO B O 1
ATOM 2151 N N . LYS B 1 126 ? -1.357 -18.625 -2.211 1 98 126 LYS B N 1
ATOM 2152 C CA . LYS B 1 126 ? -2.508 -18.312 -1.365 1 98 126 LYS B CA 1
ATOM 2153 C C . LYS B 1 126 ? -2.426 -16.891 -0.835 1 98 126 LYS B C 1
ATOM 2155 O O . LYS B 1 126 ? -1.335 -16.328 -0.699 1 98 126 LYS B O 1
ATOM 2160 N N . ILE B 1 127 ? -3.607 -16.344 -0.554 1 98.81 127 ILE B N 1
ATOM 2161 C CA . ILE B 1 127 ? -3.705 -15.133 0.246 1 98.81 127 ILE B CA 1
ATOM 2162 C C . ILE B 1 127 ? -4.496 -15.414 1.521 1 98.81 127 ILE B C 1
ATOM 2164 O O . ILE B 1 127 ? -5.609 -15.945 1.465 1 98.81 127 ILE B O 1
ATOM 2168 N N . ILE B 1 128 ? -3.906 -15.133 2.619 1 98.75 128 ILE B N 1
ATOM 2169 C CA . ILE B 1 128 ? -4.625 -15.203 3.885 1 98.75 128 ILE B CA 1
ATOM 2170 C C . ILE B 1 128 ? -4.941 -13.789 4.375 1 98.75 128 ILE B C 1
ATOM 2172 O O . ILE B 1 128 ? -4.039 -12.961 4.531 1 98.75 128 ILE B O 1
ATOM 2176 N N . MET B 1 129 ? -6.18 -13.547 4.586 1 98.75 129 MET B N 1
ATOM 2177 C CA . MET B 1 129 ? -6.637 -12.219 4.996 1 98.75 129 MET B CA 1
ATOM 2178 C C . MET B 1 129 ? -7.355 -12.281 6.336 1 98.75 129 MET B C 1
ATOM 2180 O O . MET B 1 129 ? -8.234 -13.125 6.539 1 98.75 129 MET B O 1
ATOM 2184 N N . LYS B 1 130 ? -6.98 -11.477 7.203 1 98.75 130 LYS B N 1
ATOM 2185 C CA . LYS B 1 130 ? -7.676 -11.281 8.469 1 98.75 130 LYS B CA 1
ATOM 2186 C C . LYS B 1 130 ? -8.203 -9.852 8.594 1 98.75 130 LYS B C 1
ATOM 2188 O O . LYS B 1 130 ? -7.473 -8.891 8.344 1 98.75 130 LYS B O 1
ATOM 2193 N N . VAL B 1 131 ? -9.414 -9.688 8.883 1 98.38 131 VAL B N 1
ATOM 2194 C CA . VAL B 1 131 ? -10.047 -8.391 9.07 1 98.38 131 VAL B CA 1
ATOM 2195 C C . VAL B 1 131 ? -10.625 -8.289 10.477 1 98.38 131 VAL B C 1
ATOM 2197 O O . VAL B 1 131 ? -11.383 -9.164 10.898 1 98.38 131 VAL B O 1
ATOM 2200 N N . GLU B 1 132 ? -10.266 -7.293 11.156 1 97.94 132 GLU B N 1
ATOM 2201 C CA . GLU B 1 132 ? -10.758 -7.055 12.508 1 97.94 132 GLU B CA 1
ATOM 2202 C C . GLU B 1 132 ? -11.383 -5.668 12.633 1 97.94 132 GLU B C 1
ATOM 2204 O O . GLU B 1 132 ? -10.781 -4.672 12.227 1 97.94 132 GLU B O 1
ATOM 2209 N N . MET B 1 133 ? -12.555 -5.621 13.148 1 96.88 133 MET B N 1
ATOM 2210 C CA . MET B 1 133 ? -13.172 -4.336 13.461 1 96.88 133 MET B CA 1
ATOM 2211 C C . MET B 1 133 ? -12.656 -3.803 14.797 1 96.88 133 MET B C 1
ATOM 2213 O O . MET B 1 133 ? -12.609 -4.531 15.789 1 96.88 133 MET B O 1
ATOM 2217 N N . VAL B 1 134 ? -12.273 -2.566 14.805 1 95.31 134 VAL B N 1
ATOM 2218 C CA . VAL B 1 134 ? -11.734 -1.992 16.031 1 95.31 134 VAL B CA 1
ATOM 2219 C C . VAL B 1 134 ? -12.492 -0.717 16.391 1 95.31 134 VAL B C 1
ATOM 2221 O O . VAL B 1 134 ? -13.125 -0.102 15.523 1 95.31 134 VAL B O 1
ATOM 2224 N N . GLU B 1 135 ? -12.477 -0.348 17.688 1 83.81 135 GLU B N 1
ATOM 2225 C CA . GLU B 1 135 ? -13.18 0.841 18.156 1 83.81 135 GLU B CA 1
ATOM 2226 C C . GLU B 1 135 ? -12.328 2.094 17.984 1 83.81 135 GLU B C 1
ATOM 2228 O O . GLU B 1 135 ? -11.102 2.02 17.984 1 83.81 135 GLU B O 1
#

Secondary structure (DSSP, 8-state):
-EEEEE--SSS-S--PPPPPEEEEETTEEEEE--HHHHHHHHHHHTTS----B-SEEEEEEEEEEPPPTTS-HHHHHHHTTSBP-SSSPHHHHHHHHHHHHBTTTBS-GGGEEEEEEEEEE-SS-EEEEEEEEE-/-EEEEE--SSS-S--PPPPPEEEEETTEEEEE--HHHHHHHHHHHTTS----B-SEEEEEEEEEEPPPTTS-HHHHHHHTTSBP-SSSPHHHHHHHHHHHHBTTTBS-GGGEEEEEEEEEE-SS-EEEEEEEEE-

InterPro domains:
  IPR008822 Holliday junction resolvase RusA-like [PF05866] (14-132)
  IPR036614 Holliday junction resolvase RusA-like superfamily [G3DSA:3.30.1330.70] (4-135)
  IPR036614 Holliday junction resolvase RusA-like superfamily [SSF103084] (2-132)

Foldseek 3Di:
DKFKQAADDLGAAQAFFDDWDWDDDDPDIDTHGDPSLVVNLQSLLVRDAQDQDDAAKEKEKEWEAQPDPPDDPVVRVVFAVPFDDDDDDFVRSVVSNLVSPDVGVHPHPVNYPHYHYGYGYHPGTMMMMDMDHDD/DKFKQAADDLGAAQAFFDDWDWDDDDPDIDTHGDPSLVVNLQSLLVRDAFDQDDAAKEKEKEWEAQPDPPDDPVVRVVFAVPFDDDDDDFVRSVVSNLVSPDNGVHPHPVSYPHYHYGYGYHPGTMMMMDMDHDD

Nearest PDB structures (foldseek):
  1q8r-assembly1_A  TM=7.760E-01  e=8.505E-06  Escherichia coli
  2h8e-assembly1_A  TM=7.500E-01  e=1.029E-04  Escherichia coli
  2h8c-assembly2_D  TM=7.723E-01  e=9.656E-05  Escherichia coli
  1q8r-assembly1_B  TM=8.046E-01  e=2.686E-04  Escherichia coli
  2h8c-assembly2_C  TM=7.676E-01  e=2.080E-04  Escherichia coli

pLDDT: mean 95.59, std 4.6, range [76.56, 98.88]

Organism: Staphylococcus carnosus (strain TM300) (NCBI:txid396513)

Solvent-accessible surface area (backbone atoms only — not comparable to full-atom values): 14353 Å² total; per-residue (Å²): 91,77,47,68,44,77,55,47,93,89,48,62,56,88,60,42,56,73,78,71,41,78,44,76,52,84,94,42,79,43,75,44,68,55,64,72,55,55,52,49,30,49,60,55,32,71,64,47,66,79,64,49,46,71,68,37,28,36,40,36,42,37,37,26,34,53,60,64,80,88,48,52,71,68,56,40,62,69,38,43,75,33,70,39,48,59,77,63,38,53,70,28,37,50,46,32,52,52,61,31,32,41,67,28,38,26,59,48,64,34,27,41,25,29,42,36,36,37,33,25,23,25,94,52,32,34,37,41,37,35,45,42,77,50,132,92,77,47,69,44,77,55,48,92,89,48,62,55,89,60,42,56,72,78,70,41,78,45,76,52,84,95,40,80,43,75,47,69,54,63,73,54,54,52,49,31,49,58,56,32,71,64,46,66,77,63,49,46,72,68,37,29,36,40,35,40,38,38,26,34,53,58,64,81,87,50,52,70,69,54,39,61,69,38,45,75,32,71,39,47,59,78,62,40,52,70,28,37,50,46,31,54,51,60,31,31,40,67,27,40,26,60,49,65,34,27,41,24,29,43,36,37,37,31,26,22,26,94,52,34,33,38,41,39,36,44,40,76,50,132